Protein AF-A0A0B7N271-F1 (afdb_monomer)

Foldseek 3Di:
DAPVLLVVLVVVVVVQVVVCVVVVDNCVVVVDDPVVVVVSLLSLLQNQLVLQLVVVCCVVPPLVVQVPDDPVSNVVSCCVNVVSNVVSLVCLLPDLDAHDLVSLVSNLVVLVVVLVVQVVCCVVPVDGPDPLCDCVVDPCSVVVSVVSSVSSSVSSVVSNVSNVVSVVVCVVVVNDDDPDPDDDPPPPPDDDPPPPPVPPPPPDD

Mean predicted aligned error: 9.87 Å

Sequence (205 aa):
MTFIGLHAYLMTSLVHHFRYLYTKKISFFLDQYAILNYLYVCLYSTVITFNIVTPVVYWAILAKGMAATNTVGTWLNVSVHGVSFFLMIIDVLLNRMKISVRMVIFPLVTMICYMLFAFIVYAVQGIWIYPFLNWQQGSSTAIWYFAVAIICVVAFFIQVLIHWGRDYIARKTGKADSPEIGEKDNDDYETSPAKLEAGNSSNVA

Radius of gyration: 25.21 Å; Cα contacts (8 Å, |Δi|>4): 126; chains: 1; bounding box: 83×35×76 Å

Solvent-accessible surface area (backbone atoms only — not comparable to full-atom values): 12145 Å² total; per-residue (Å²): 116,55,66,66,48,42,50,54,49,52,52,53,51,47,56,52,49,54,48,29,71,74,69,74,48,64,54,79,71,70,72,48,61,67,69,58,54,50,50,51,52,47,50,49,47,31,38,63,19,40,36,46,38,51,38,52,50,35,71,74,66,43,46,75,72,44,66,77,48,58,73,67,56,40,51,50,54,53,44,59,40,51,50,50,29,50,55,47,54,52,45,62,71,73,51,84,82,83,82,60,82,79,49,54,55,52,40,48,50,52,50,50,54,51,59,53,44,39,54,54,45,25,74,74,70,75,44,60,88,43,78,72,68,31,63,90,82,35,79,73,29,58,53,48,60,52,51,53,52,50,47,43,54,52,34,38,53,52,48,52,49,51,51,50,51,51,52,50,53,33,40,77,69,71,74,38,83,75,83,73,75,92,81,86,86,84,75,86,86,78,86,82,81,82,76,74,69,80,79,76,78,87,83,79,136

Secondary structure (DSSP, 8-state):
-HHHHHHHHHHHHHHHHHHHHHH--SHHHHSS-HHHHHHHHHHHHHHHHHHHHHHHHIIIIIHHHHTTS-HHHHHHHHHHHHHHHHHHHHHHHH------GGGGHHHHHHHHHHHHHHHHHHHHHS--SSGGG-GGG-GGGHHHHHHHHHHHHHHHHHHHHHHHHHHHHHHHTTSS-----S---SSSSS--STTSSTTSSSS--

Organism: NCBI:txid35722

Structure (mmCIF, N/CA/C/O backbone):
data_AF-A0A0B7N271-F1
#
_entry.id   AF-A0A0B7N271-F1
#
loop_
_atom_site.group_PDB
_atom_site.id
_atom_site.type_symbol
_atom_site.label_atom_id
_atom_site.label_alt_id
_atom_site.label_comp_id
_atom_site.label_asym_id
_atom_site.label_entity_id
_atom_site.label_seq_id
_atom_site.pdbx_PDB_ins_code
_atom_site.Cartn_x
_atom_site.Cartn_y
_atom_site.Cartn_z
_atom_site.occupancy
_atom_site.B_iso_or_equiv
_atom_site.auth_seq_id
_atom_site.auth_comp_id
_atom_site.auth_asym_id
_atom_site.auth_atom_id
_atom_site.pdbx_PDB_model_num
ATOM 1 N N . MET A 1 1 ? -0.600 4.962 -7.205 1.00 60.06 1 MET A N 1
ATOM 2 C CA . MET A 1 1 ? -1.490 4.125 -6.369 1.00 60.06 1 MET A CA 1
ATOM 3 C C . MET A 1 1 ? -1.232 4.321 -4.878 1.00 60.06 1 MET A C 1
ATOM 5 O O . MET A 1 1 ? -2.151 4.678 -4.158 1.00 60.06 1 MET A O 1
ATOM 9 N N . THR A 1 2 ? 0.010 4.177 -4.418 1.00 74.38 2 THR A N 1
ATOM 10 C CA . THR A 1 2 ? 0.351 4.105 -2.985 1.00 74.38 2 THR A CA 1
ATOM 11 C C . THR A 1 2 ? 0.159 5.415 -2.213 1.00 74.38 2 THR A C 1
ATOM 13 O O . THR A 1 2 ? -0.454 5.402 -1.154 1.00 74.38 2 THR A O 1
ATOM 16 N N . PHE A 1 3 ? 0.603 6.554 -2.760 1.00 81.88 3 PHE A N 1
ATOM 17 C CA . PHE A 1 3 ? 0.537 7.844 -2.059 1.00 81.88 3 PHE A CA 1
ATOM 18 C C . PHE A 1 3 ? -0.905 8.326 -1.853 1.00 81.88 3 PHE A C 1
ATOM 20 O O . PHE A 1 3 ? -1.325 8.524 -0.720 1.00 81.88 3 PHE A O 1
ATOM 27 N N . ILE A 1 4 ? -1.683 8.448 -2.933 1.00 87.19 4 ILE A N 1
ATOM 28 C CA . ILE A 1 4 ? -3.073 8.935 -2.879 1.00 87.19 4 ILE A CA 1
ATOM 29 C C . ILE A 1 4 ? -3.945 8.015 -2.016 1.00 87.19 4 ILE A C 1
ATOM 31 O O . ILE A 1 4 ? -4.691 8.503 -1.172 1.00 87.19 4 ILE A O 1
ATOM 35 N N . GLY A 1 5 ? -3.813 6.693 -2.179 1.00 89.38 5 GLY A N 1
ATOM 36 C CA . GLY A 1 5 ? -4.558 5.727 -1.371 1.00 89.38 5 GLY A CA 1
ATOM 37 C C . GLY A 1 5 ? -4.217 5.827 0.116 1.00 89.38 5 GLY A C 1
ATOM 38 O O . GLY A 1 5 ? -5.121 5.891 0.945 1.00 89.38 5 GLY A O 1
ATOM 39 N N . LEU A 1 6 ? -2.924 5.911 0.457 1.00 90.00 6 LEU A N 1
ATOM 40 C CA . LEU A 1 6 ? -2.483 6.074 1.844 1.00 90.00 6 LEU A CA 1
ATOM 41 C C . LEU A 1 6 ? -2.983 7.395 2.446 1.00 90.00 6 LEU A C 1
ATOM 43 O O . LEU A 1 6 ? -3.443 7.397 3.581 1.00 90.00 6 LEU A O 1
ATOM 47 N N . HIS A 1 7 ? -2.948 8.498 1.694 1.00 91.12 7 HIS A N 1
ATOM 48 C CA . HIS A 1 7 ? -3.456 9.791 2.164 1.00 91.12 7 HIS A CA 1
ATOM 49 C C . HIS A 1 7 ? -4.958 9.747 2.423 1.00 91.12 7 HIS A C 1
ATOM 51 O O . HIS A 1 7 ? -5.398 10.158 3.493 1.00 91.12 7 HIS A O 1
ATOM 57 N N . ALA A 1 8 ? -5.736 9.218 1.475 1.00 92.81 8 ALA A N 1
ATOM 58 C CA . ALA A 1 8 ? -7.176 9.056 1.642 1.00 92.81 8 ALA A CA 1
ATOM 59 C C . ALA A 1 8 ? -7.490 8.220 2.889 1.00 92.81 8 ALA A C 1
ATOM 61 O O . ALA A 1 8 ? -8.293 8.634 3.721 1.00 92.81 8 ALA A O 1
ATOM 62 N N . TYR A 1 9 ? -6.786 7.099 3.068 1.00 94.12 9 TYR A N 1
ATOM 63 C CA . TYR A 1 9 ? -6.937 6.247 4.241 1.00 94.12 9 TYR A CA 1
ATOM 64 C C . TYR A 1 9 ? -6.608 6.986 5.544 1.00 94.12 9 TYR A C 1
ATOM 66 O O . TYR A 1 9 ? -7.446 7.023 6.441 1.00 94.12 9 TYR A O 1
ATOM 74 N N . LEU A 1 10 ? -5.431 7.612 5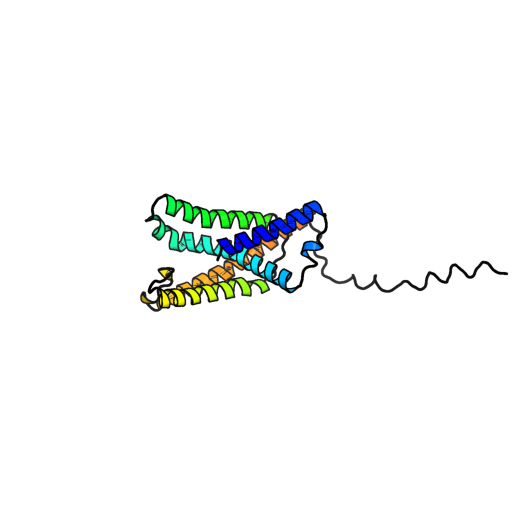.645 1.00 92.88 10 LEU A N 1
ATOM 75 C CA . LEU A 1 10 ? -4.996 8.304 6.862 1.00 92.88 10 LEU A CA 1
ATOM 76 C C . LEU A 1 10 ? -5.916 9.476 7.220 1.00 92.88 10 LEU A C 1
ATOM 78 O O . LEU A 1 10 ? -6.205 9.674 8.397 1.00 92.88 10 LEU A O 1
ATOM 82 N N . MET A 1 11 ? -6.416 10.223 6.231 1.00 93.56 11 MET A N 1
ATOM 83 C CA . MET A 1 11 ? -7.372 11.310 6.464 1.00 93.56 11 MET A CA 1
ATOM 84 C C . MET A 1 11 ? -8.707 10.783 6.989 1.00 93.56 11 MET A C 1
ATOM 86 O O . MET A 1 11 ? -9.220 11.297 7.984 1.00 93.56 11 MET A O 1
ATOM 90 N N . THR A 1 12 ? -9.254 9.730 6.378 1.00 92.19 12 THR A N 1
ATOM 91 C CA . THR A 1 12 ? -10.483 9.092 6.867 1.00 92.19 12 THR A CA 1
ATOM 92 C C . THR A 1 12 ? -10.285 8.548 8.284 1.00 92.19 12 THR A C 1
ATOM 94 O O . THR A 1 12 ? -11.076 8.861 9.176 1.00 92.19 12 THR A O 1
ATOM 97 N N . SER A 1 13 ? -9.191 7.824 8.535 1.00 91.50 13 SER A N 1
ATOM 98 C CA . SER A 1 13 ? -8.834 7.310 9.863 1.00 91.50 13 SER A CA 1
ATOM 99 C C . SER A 1 13 ? -8.691 8.428 10.900 1.00 91.50 13 SER A C 1
ATOM 101 O O . SER A 1 13 ? -9.197 8.293 12.014 1.00 91.50 13 SER A O 1
ATOM 103 N N . LEU A 1 14 ? -8.076 9.558 10.537 1.00 92.69 14 LEU A N 1
ATOM 104 C CA . LEU A 1 14 ? -7.925 10.724 11.409 1.00 92.69 14 LEU A CA 1
ATOM 105 C C . LEU A 1 14 ? -9.279 11.325 11.796 1.00 92.69 14 LEU A C 1
ATOM 107 O O . LEU A 1 14 ? -9.508 11.597 12.974 1.00 92.69 14 LEU A O 1
ATOM 111 N N . VAL A 1 15 ? -10.193 11.497 10.838 1.00 91.88 15 VAL A N 1
ATOM 112 C CA . VAL A 1 15 ? -11.544 12.021 11.104 1.00 91.88 15 VAL A CA 1
ATOM 113 C C . VAL A 1 15 ? -12.304 11.103 12.062 1.00 91.88 15 VAL A C 1
ATOM 115 O O . VAL A 1 15 ? -12.897 11.580 13.035 1.00 91.88 15 VAL A O 1
ATOM 118 N N . HIS A 1 16 ? -12.262 9.788 11.833 1.00 90.25 16 HIS A N 1
ATOM 119 C CA . HIS A 1 16 ? -12.898 8.817 12.724 1.00 90.25 16 HIS A CA 1
ATOM 120 C C . HIS A 1 16 ? -12.276 8.818 14.117 1.00 90.25 16 HIS A C 1
ATOM 122 O O . HIS A 1 16 ? -13.004 8.814 15.111 1.00 90.25 16 HIS A O 1
ATOM 128 N N . HIS A 1 17 ? -10.948 8.884 14.201 1.00 90.50 17 HIS A N 1
ATOM 129 C CA . HIS A 1 17 ? -10.239 8.916 15.472 1.00 90.50 17 HIS A CA 1
ATOM 130 C C . HIS A 1 17 ? -10.544 10.194 16.261 1.00 90.50 17 HIS A C 1
ATOM 132 O O . HIS A 1 17 ? -10.893 10.120 17.437 1.00 90.50 17 HIS A O 1
ATOM 138 N N . PHE A 1 18 ? -10.506 11.362 15.616 1.00 92.69 18 PHE A N 1
ATOM 139 C CA . PHE A 1 18 ? -10.828 12.641 16.249 1.00 92.69 18 PHE A CA 1
ATOM 140 C C . PHE A 1 18 ? -12.263 12.664 16.787 1.00 92.69 18 PHE A C 1
ATOM 142 O O . PHE A 1 18 ? -12.501 13.027 17.941 1.00 92.69 18 PHE A O 1
ATOM 149 N N . ARG A 1 19 ? -13.231 12.199 15.988 1.00 90.25 19 ARG A N 1
ATOM 150 C CA . ARG A 1 19 ? -14.628 12.096 16.432 1.00 90.25 19 ARG A CA 1
ATOM 151 C C . ARG A 1 19 ? -14.789 11.096 17.567 1.00 90.25 19 ARG A C 1
ATOM 153 O O . ARG A 1 19 ? -15.511 11.379 18.521 1.00 90.25 19 ARG A O 1
ATOM 160 N N . TYR A 1 20 ? -14.098 9.963 17.519 1.00 89.62 20 TYR A N 1
ATOM 161 C CA . TYR A 1 20 ? -14.088 9.027 18.637 1.00 89.62 20 TYR A CA 1
ATOM 162 C C . TYR A 1 20 ? -13.520 9.674 19.907 1.00 89.62 20 TYR A C 1
ATOM 164 O O . TYR A 1 20 ? -14.115 9.539 20.971 1.00 89.62 20 TYR A O 1
ATOM 172 N N . LEU A 1 21 ? -12.430 10.441 19.820 1.00 91.94 21 LEU A N 1
ATOM 173 C CA . LEU A 1 21 ? -11.862 11.128 20.982 1.00 91.94 21 LEU A CA 1
ATOM 174 C C . LEU A 1 21 ? -12.825 12.150 21.594 1.00 91.94 21 LEU A C 1
ATOM 176 O O . LEU A 1 21 ? -12.861 12.242 22.823 1.00 91.94 21 LEU A O 1
ATOM 180 N N . TYR A 1 22 ? -13.603 12.851 20.765 1.00 92.06 22 TYR A N 1
ATOM 181 C CA . TYR A 1 22 ? -14.573 13.858 21.198 1.00 92.06 22 TYR A CA 1
ATOM 182 C C . TYR A 1 22 ? -15.867 13.250 21.758 1.00 92.06 22 TYR A C 1
ATOM 184 O O . TYR A 1 22 ? -16.317 13.627 22.834 1.00 92.06 22 TYR A O 1
ATOM 192 N N . THR A 1 23 ? -16.461 12.284 21.052 1.00 89.88 23 THR A N 1
ATOM 193 C CA . THR A 1 23 ? -17.774 11.714 21.413 1.00 89.88 23 THR A CA 1
ATOM 194 C C . THR A 1 23 ? -17.700 10.436 22.249 1.00 89.88 23 THR A C 1
ATOM 196 O O . THR A 1 23 ? -18.708 10.052 22.833 1.00 89.88 23 THR A O 1
ATOM 199 N N . LYS A 1 24 ? -16.553 9.741 22.272 1.00 87.81 24 LYS A N 1
ATOM 200 C CA . LYS A 1 24 ? -16.350 8.392 22.852 1.00 87.81 24 LYS A CA 1
ATOM 201 C C . LYS A 1 24 ? -17.301 7.311 22.317 1.00 87.81 24 LYS A C 1
ATOM 203 O O . LYS A 1 24 ? -17.443 6.251 22.915 1.00 87.81 24 LYS A O 1
ATOM 208 N N . LYS A 1 25 ? -17.940 7.561 21.171 1.00 83.88 25 LYS A N 1
ATOM 209 C CA . LYS A 1 25 ? -18.884 6.648 20.516 1.00 83.88 25 LYS A CA 1
ATOM 210 C C . LYS A 1 25 ? -18.265 6.067 19.252 1.00 83.88 25 LYS A C 1
ATOM 212 O O . LYS A 1 25 ? -17.759 6.808 18.412 1.00 83.88 25 LYS A O 1
ATOM 217 N N . ILE A 1 26 ? -18.354 4.747 19.105 1.00 83.00 26 ILE A N 1
ATOM 218 C CA . ILE A 1 26 ? -17.899 4.014 17.911 1.00 83.00 26 ILE A CA 1
ATOM 219 C C . ILE A 1 26 ? -18.971 4.051 16.802 1.00 83.00 26 ILE A C 1
ATOM 221 O O . ILE A 1 26 ? -18.672 3.797 15.638 1.00 83.00 26 ILE A O 1
ATOM 225 N N . SER A 1 27 ? -20.207 4.452 17.129 1.00 79.69 27 SER A N 1
ATOM 226 C CA . SER A 1 27 ? -21.329 4.496 16.184 1.00 79.69 27 SER A CA 1
ATOM 227 C C . SER A 1 27 ? -21.019 5.299 14.925 1.00 79.69 27 SER A C 1
ATOM 229 O O . SER A 1 27 ? -21.376 4.868 13.850 1.00 79.69 27 SER A O 1
ATOM 231 N N . PHE A 1 28 ? -20.257 6.393 14.993 1.00 80.69 28 PHE A N 1
ATOM 232 C CA . PHE A 1 28 ? -19.913 7.144 13.779 1.00 80.69 28 PHE A CA 1
ATOM 233 C C . PHE A 1 28 ? -19.105 6.334 12.743 1.00 80.69 28 PHE A C 1
ATOM 235 O O . PHE A 1 28 ? -19.146 6.642 11.555 1.00 80.69 28 PHE A O 1
ATOM 242 N N . PHE A 1 29 ? -18.338 5.337 13.189 1.00 80.88 29 PHE A N 1
ATOM 243 C CA . PHE A 1 29 ? -17.595 4.442 12.305 1.00 80.88 29 PHE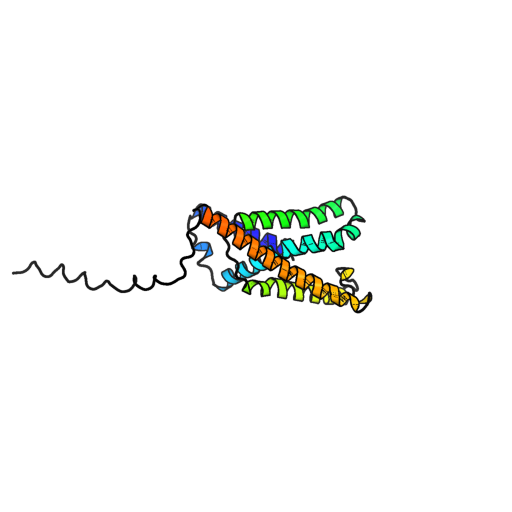 A CA 1
ATOM 244 C C . PHE A 1 29 ? -18.437 3.238 11.866 1.00 80.88 29 PHE A C 1
ATOM 246 O O . PHE A 1 29 ? -18.352 2.833 10.717 1.00 80.88 29 PHE A O 1
ATOM 253 N N . LEU A 1 30 ? -19.250 2.671 12.762 1.00 79.69 30 LEU A N 1
ATOM 254 C CA . LEU A 1 30 ? -20.019 1.454 12.466 1.00 79.69 30 LEU A CA 1
ATOM 255 C C . LEU A 1 30 ? -21.367 1.735 11.785 1.00 79.69 30 LEU A C 1
ATOM 257 O O . LEU A 1 30 ? -21.782 0.972 10.919 1.00 79.69 30 LEU A O 1
ATOM 261 N N . ASP A 1 31 ? -22.012 2.845 12.128 1.00 85.25 31 ASP A N 1
ATOM 262 C CA . ASP A 1 31 ? -23.335 3.284 11.664 1.00 85.25 31 ASP A CA 1
ATOM 263 C C . ASP A 1 31 ? -23.223 4.185 10.420 1.00 85.25 31 ASP A C 1
ATOM 265 O O . ASP A 1 31 ? -23.779 5.280 10.333 1.00 85.25 31 ASP A O 1
ATOM 269 N N . GLN A 1 32 ? -22.402 3.753 9.463 1.00 87.00 32 GLN A N 1
ATOM 270 C CA . GLN A 1 32 ? -22.332 4.348 8.131 1.00 87.00 32 GLN A CA 1
ATOM 271 C C . GLN A 1 32 ? -23.087 3.479 7.130 1.00 87.00 32 GLN A C 1
ATOM 273 O O . GLN A 1 32 ? -23.276 2.279 7.334 1.00 87.00 32 GLN A O 1
ATOM 278 N N . TYR A 1 33 ? -23.459 4.067 5.989 1.00 91.38 33 TYR A N 1
ATOM 279 C CA . TYR A 1 33 ? -23.988 3.294 4.870 1.00 91.38 33 TYR A CA 1
ATOM 280 C C . TYR A 1 33 ? -23.049 2.133 4.533 1.00 91.38 33 TYR A C 1
ATOM 282 O O . TYR A 1 33 ? -21.840 2.330 4.392 1.00 91.38 33 TYR A O 1
ATOM 290 N N . ALA A 1 34 ? -23.611 0.936 4.345 1.00 89.69 34 ALA A N 1
ATOM 291 C CA . ALA A 1 34 ? -22.838 -0.286 4.121 1.00 89.69 34 ALA A CA 1
ATOM 292 C C . ALA A 1 34 ? -21.796 -0.132 3.000 1.00 89.69 34 ALA A C 1
ATOM 294 O O . ALA A 1 34 ? -20.673 -0.614 3.127 1.00 89.69 34 ALA A O 1
ATOM 295 N N . ILE A 1 35 ? -22.134 0.606 1.937 1.00 92.50 35 ILE A N 1
ATOM 296 C CA . ILE A 1 35 ? -21.215 0.893 0.834 1.00 92.50 35 ILE A CA 1
ATOM 297 C C . ILE A 1 35 ? -19.945 1.625 1.290 1.00 92.50 35 ILE A C 1
ATOM 299 O O . ILE A 1 35 ? -18.859 1.278 0.840 1.00 92.50 35 ILE A O 1
ATOM 303 N N . LEU A 1 36 ? -20.045 2.589 2.210 1.00 90.75 36 LEU A N 1
ATOM 304 C CA . LEU A 1 36 ? -18.896 3.349 2.710 1.00 90.75 36 LEU A CA 1
ATOM 305 C C . LEU A 1 36 ? -17.992 2.474 3.577 1.00 90.75 36 LEU A C 1
ATOM 307 O O . LEU A 1 36 ? -16.776 2.486 3.391 1.00 90.75 36 LEU A O 1
ATOM 311 N N . ASN A 1 37 ? -18.586 1.644 4.435 1.00 90.25 37 ASN A N 1
ATOM 312 C CA . ASN A 1 37 ? -17.850 0.660 5.228 1.00 90.25 37 ASN A CA 1
ATOM 313 C C . ASN A 1 37 ? -17.088 -0.319 4.326 1.00 90.25 37 ASN A C 1
ATOM 315 O O . ASN A 1 37 ? -15.897 -0.565 4.530 1.00 90.25 37 ASN A O 1
ATOM 319 N N . TYR A 1 38 ? -17.742 -0.833 3.280 1.00 91.00 38 TYR A N 1
ATOM 320 C CA . TYR A 1 38 ? -17.091 -1.710 2.309 1.00 91.00 38 TYR A CA 1
ATOM 321 C C . TYR A 1 38 ? -15.965 -1.002 1.558 1.00 91.00 38 TYR A C 1
ATOM 323 O O . TYR A 1 38 ? -14.864 -1.546 1.479 1.00 91.00 38 TYR A O 1
ATOM 331 N N . LEU A 1 39 ? -16.198 0.208 1.046 1.00 93.00 39 LEU A N 1
ATOM 332 C CA . LEU A 1 39 ? -15.173 0.987 0.349 1.00 93.00 39 LEU A CA 1
ATOM 333 C C . LEU A 1 39 ? -13.968 1.271 1.247 1.00 93.00 39 LEU A C 1
ATOM 335 O O . LEU A 1 39 ? -12.834 1.179 0.779 1.00 93.00 39 LEU A O 1
ATOM 339 N N . TYR A 1 40 ? -14.189 1.548 2.530 1.00 92.62 40 TYR A N 1
ATOM 340 C CA . TYR A 1 40 ? -13.111 1.756 3.489 1.00 92.62 40 TYR A CA 1
ATOM 341 C C . TYR A 1 40 ? -12.285 0.483 3.719 1.00 92.62 40 TYR A C 1
ATOM 343 O O . TYR A 1 40 ? -11.057 0.541 3.698 1.00 92.62 40 TYR A O 1
ATOM 351 N N . VAL A 1 41 ? -12.920 -0.688 3.846 1.00 93.19 41 VAL A N 1
ATOM 352 C CA . VAL A 1 41 ? -12.204 -1.976 3.949 1.00 93.19 41 VAL A CA 1
ATOM 353 C C . VAL A 1 41 ? -11.450 -2.304 2.654 1.00 93.19 41 VAL A C 1
ATOM 355 O O . VAL A 1 41 ? -10.312 -2.777 2.705 1.00 93.19 41 VAL A O 1
ATOM 358 N N . CYS A 1 42 ? -12.034 -2.007 1.490 1.00 94.25 42 CYS A N 1
ATOM 359 C CA . CYS A 1 42 ? -11.364 -2.158 0.197 1.00 94.25 42 CYS A CA 1
ATOM 360 C C . CYS A 1 42 ? -10.125 -1.256 0.123 1.00 94.25 42 CYS A C 1
ATOM 362 O O . CYS A 1 42 ? -9.025 -1.733 -0.172 1.00 94.25 42 CYS A O 1
ATOM 364 N N . LEU A 1 43 ? -10.276 0.026 0.466 1.00 94.88 43 LEU A N 1
ATOM 365 C CA . LEU A 1 43 ? -9.180 0.988 0.532 1.00 94.88 43 LEU A CA 1
ATOM 366 C C . LEU A 1 43 ? -8.093 0.503 1.494 1.00 94.88 43 LEU A C 1
ATOM 368 O O . LEU A 1 43 ? -6.932 0.430 1.104 1.00 94.88 43 LEU A O 1
ATOM 372 N N . TYR A 1 44 ? -8.462 0.072 2.698 1.00 95.31 44 TYR A N 1
ATOM 373 C CA . TYR A 1 44 ? -7.522 -0.477 3.668 1.00 95.31 44 TYR A CA 1
ATOM 374 C C . TYR A 1 44 ? -6.734 -1.663 3.100 1.00 95.31 44 TYR A C 1
ATOM 376 O O . TYR A 1 44 ? -5.504 -1.654 3.135 1.00 95.31 44 TYR A O 1
ATOM 384 N N . SER A 1 45 ? -7.420 -2.643 2.499 1.00 96.31 45 SER A N 1
ATOM 385 C CA . SER A 1 45 ? -6.785 -3.836 1.919 1.00 96.31 45 SER A CA 1
ATOM 386 C C . SER A 1 45 ? -5.767 -3.497 0.822 1.00 96.31 45 SER A C 1
ATOM 388 O O . SER A 1 45 ? -4.695 -4.104 0.748 1.00 96.31 45 SER A O 1
ATOM 390 N N . THR A 1 46 ? -6.057 -2.485 -0.001 1.00 95.94 46 THR A N 1
ATOM 391 C CA . THR A 1 46 ? -5.136 -2.015 -1.045 1.00 95.94 46 THR A CA 1
ATOM 392 C C . THR A 1 46 ? -3.960 -1.236 -0.461 1.00 95.94 46 THR A C 1
ATOM 394 O O . THR A 1 46 ? -2.820 -1.460 -0.871 1.00 95.94 46 THR A O 1
ATOM 397 N N . VAL A 1 47 ? -4.198 -0.383 0.538 1.00 95.62 47 VAL A N 1
ATOM 398 C CA . VAL A 1 47 ? -3.164 0.422 1.203 1.00 95.62 47 VAL A CA 1
ATOM 399 C C . VAL A 1 47 ? -2.144 -0.463 1.912 1.00 95.62 47 VAL A C 1
ATOM 401 O O . VAL A 1 47 ? -0.950 -0.309 1.652 1.00 95.62 47 VAL A O 1
ATOM 404 N N . ILE A 1 48 ? -2.572 -1.417 2.743 1.00 95.56 48 ILE A N 1
ATOM 405 C CA . ILE A 1 48 ? -1.638 -2.299 3.467 1.00 95.56 48 ILE A CA 1
ATOM 406 C C . ILE A 1 48 ? -0.802 -3.164 2.511 1.00 95.56 48 ILE A C 1
ATOM 408 O O . ILE A 1 48 ? 0.373 -3.428 2.771 1.00 95.56 48 ILE A O 1
ATOM 412 N N . THR A 1 49 ? -1.379 -3.558 1.372 1.00 96.75 49 THR A N 1
ATOM 413 C CA . THR A 1 49 ? -0.708 -4.411 0.382 1.00 96.75 49 THR A CA 1
ATOM 414 C C . THR A 1 49 ? 0.290 -3.613 -0.450 1.00 96.75 49 THR A C 1
ATOM 416 O O . THR A 1 49 ? 1.473 -3.950 -0.505 1.00 96.75 49 THR A O 1
ATOM 419 N N . PHE A 1 50 ? -0.140 -2.513 -1.076 1.00 95.56 50 PHE A N 1
ATOM 420 C CA . PHE A 1 50 ? 0.724 -1.754 -1.983 1.00 95.56 50 PHE A CA 1
ATOM 421 C C . PHE A 1 50 ? 1.839 -0.996 -1.275 1.00 95.56 50 PHE A C 1
ATOM 423 O O . PHE A 1 50 ? 2.877 -0.749 -1.892 1.00 95.56 50 PHE A O 1
ATOM 430 N N . ASN A 1 51 ? 1.679 -0.690 0.014 1.00 95.06 51 ASN A N 1
ATOM 431 C CA . ASN A 1 51 ? 2.773 -0.156 0.818 1.00 95.06 51 ASN A CA 1
ATOM 432 C C . ASN A 1 51 ? 3.867 -1.188 1.121 1.00 95.06 51 ASN A C 1
ATOM 434 O O . ASN A 1 51 ? 4.947 -0.763 1.493 1.00 95.06 51 ASN A O 1
ATOM 438 N N . ILE A 1 52 ? 3.658 -2.494 0.900 1.00 94.69 52 ILE A N 1
ATOM 439 C CA . ILE A 1 52 ? 4.744 -3.495 0.847 1.00 94.69 52 ILE A CA 1
ATOM 440 C C . ILE A 1 52 ? 5.253 -3.666 -0.586 1.00 94.69 52 ILE A C 1
ATOM 442 O O . ILE A 1 52 ? 6.458 -3.625 -0.831 1.00 94.69 52 ILE A O 1
ATOM 446 N N . VAL A 1 53 ? 4.339 -3.846 -1.546 1.00 95.19 53 VAL A N 1
ATOM 447 C CA . VAL A 1 53 ? 4.702 -4.138 -2.944 1.00 95.19 53 VAL A CA 1
ATOM 448 C C . VAL A 1 53 ? 5.582 -3.041 -3.536 1.00 95.19 53 VAL A C 1
ATOM 450 O O . VAL A 1 53 ? 6.570 -3.341 -4.200 1.00 95.19 53 VAL A O 1
ATOM 453 N N . THR A 1 54 ? 5.245 -1.772 -3.286 1.00 93.25 54 THR A N 1
ATOM 454 C CA . THR A 1 54 ? 5.958 -0.641 -3.895 1.00 93.25 54 THR A CA 1
ATOM 455 C C . THR A 1 54 ? 7.417 -0.575 -3.436 1.00 93.25 54 THR A C 1
ATOM 457 O O . THR A 1 54 ? 8.281 -0.554 -4.309 1.00 93.25 54 THR A O 1
ATOM 460 N N . PRO A 1 55 ? 7.735 -0.613 -2.123 1.00 92.75 55 PRO A N 1
ATOM 461 C CA . PRO A 1 55 ? 9.103 -0.813 -1.653 1.00 92.75 55 PRO A CA 1
ATOM 462 C C . PRO A 1 55 ? 9.810 -1.999 -2.301 1.00 92.75 55 PRO A C 1
ATOM 464 O O . PRO A 1 55 ? 10.895 -1.838 -2.851 1.00 92.75 55 PRO A O 1
ATOM 467 N N . VAL A 1 56 ? 9.203 -3.187 -2.267 1.00 93.62 56 VAL A N 1
ATOM 468 C CA . VAL A 1 56 ? 9.854 -4.407 -2.759 1.00 93.62 56 VAL A CA 1
ATOM 469 C C . VAL A 1 56 ? 10.237 -4.257 -4.229 1.00 93.62 56 VAL A C 1
ATOM 471 O O . VAL A 1 56 ? 11.389 -4.489 -4.580 1.00 93.62 56 VAL A O 1
ATOM 474 N N . VAL A 1 57 ? 9.317 -3.793 -5.076 1.00 92.44 57 VAL A N 1
ATOM 475 C CA . VAL A 1 57 ? 9.586 -3.551 -6.502 1.00 92.44 57 VAL A CA 1
ATOM 476 C C . VAL A 1 57 ? 10.617 -2.437 -6.692 1.00 92.44 57 VAL A C 1
ATOM 478 O O . VAL A 1 57 ? 11.525 -2.575 -7.514 1.00 92.44 57 VAL A O 1
ATOM 481 N N . TYR A 1 58 ? 10.519 -1.351 -5.919 1.00 91.00 58 TYR A N 1
ATOM 482 C CA . TYR A 1 58 ? 11.457 -0.237 -6.000 1.00 91.00 58 TYR A CA 1
ATOM 483 C C . TYR A 1 58 ? 12.890 -0.685 -5.698 1.00 91.00 58 TYR A C 1
ATOM 485 O O . TYR A 1 58 ? 13.769 -0.523 -6.541 1.00 91.00 58 TYR A O 1
ATOM 493 N N . TRP A 1 59 ? 13.133 -1.302 -4.542 1.00 92.00 59 TRP A N 1
ATOM 494 C CA . TRP A 1 59 ? 14.477 -1.715 -4.134 1.00 92.00 59 TRP A CA 1
ATOM 495 C C . TRP A 1 59 ? 15.001 -2.932 -4.904 1.00 92.00 59 TRP A C 1
ATOM 497 O O . TRP A 1 59 ? 16.206 -3.007 -5.141 1.00 92.00 59 TRP A O 1
ATOM 507 N N . ALA A 1 60 ? 14.135 -3.853 -5.336 1.00 91.56 60 ALA A N 1
ATOM 508 C CA . ALA A 1 60 ? 14.568 -5.023 -6.099 1.00 91.56 60 ALA A CA 1
ATOM 509 C C . ALA A 1 60 ? 14.906 -4.696 -7.561 1.00 91.56 60 ALA A C 1
ATOM 511 O O . ALA A 1 60 ? 15.823 -5.300 -8.117 1.00 91.56 60 ALA A O 1
ATOM 512 N N . ILE A 1 61 ? 14.176 -3.765 -8.190 1.00 88.56 61 ILE A N 1
ATOM 513 C CA . ILE A 1 61 ? 14.220 -3.575 -9.650 1.00 88.56 61 ILE A CA 1
ATOM 514 C C . ILE A 1 61 ? 14.612 -2.145 -10.043 1.00 88.56 61 ILE A C 1
ATOM 516 O O . ILE A 1 61 ? 15.440 -1.960 -10.933 1.00 88.56 61 ILE A O 1
ATOM 520 N N . LEU A 1 62 ? 14.042 -1.119 -9.404 1.00 86.62 62 LEU A N 1
ATOM 521 C CA . LEU A 1 62 ? 14.101 0.263 -9.910 1.00 86.62 62 LEU A CA 1
ATOM 522 C C . LEU A 1 62 ? 15.211 1.129 -9.297 1.00 86.62 62 LEU A C 1
ATOM 524 O O . LEU A 1 62 ? 15.706 2.042 -9.959 1.00 86.62 62 LEU A O 1
ATOM 528 N N . ALA A 1 63 ? 15.643 0.843 -8.068 1.00 84.06 63 ALA A N 1
ATOM 529 C CA . ALA A 1 63 ? 16.542 1.709 -7.305 1.00 84.06 63 ALA A CA 1
ATOM 530 C C . ALA A 1 63 ? 17.874 1.974 -8.026 1.00 84.06 63 ALA A C 1
ATOM 532 O O . ALA A 1 63 ? 18.364 3.101 -8.027 1.00 84.06 63 ALA A O 1
ATOM 533 N N . LYS A 1 64 ? 18.433 0.961 -8.704 1.00 78.25 64 LYS A N 1
ATOM 534 C CA . LYS A 1 64 ? 19.693 1.096 -9.456 1.00 78.25 64 LYS A CA 1
ATOM 535 C C . LYS A 1 64 ? 19.560 2.019 -10.669 1.00 78.25 64 LYS A C 1
ATOM 537 O O . LYS A 1 64 ? 20.466 2.798 -10.931 1.00 78.25 64 LYS A O 1
ATOM 542 N N . GLY A 1 65 ? 18.437 1.953 -11.387 1.00 71.06 65 GLY A N 1
ATOM 543 C CA . GLY A 1 65 ? 18.188 2.808 -12.552 1.00 71.06 65 GLY A CA 1
ATOM 544 C C . GLY A 1 65 ? 17.941 4.270 -12.172 1.00 71.06 65 GLY A C 1
ATOM 545 O O . GLY A 1 65 ? 18.297 5.174 -12.920 1.00 71.06 65 GLY A O 1
ATOM 546 N N . MET A 1 66 ? 17.380 4.513 -10.984 1.00 67.25 66 MET A N 1
ATOM 547 C CA . MET A 1 66 ? 17.079 5.862 -10.488 1.00 67.25 66 MET A CA 1
ATOM 548 C C . MET A 1 66 ? 18.235 6.521 -9.731 1.00 67.25 66 MET A C 1
ATOM 550 O O . MET A 1 66 ? 18.241 7.744 -9.602 1.00 67.25 66 MET A O 1
ATOM 554 N N . ALA A 1 67 ? 19.246 5.758 -9.308 1.00 60.00 67 ALA A N 1
ATOM 555 C CA . ALA A 1 67 ? 20.493 6.300 -8.761 1.00 60.00 67 ALA A CA 1
ATOM 556 C C . ALA A 1 67 ? 21.271 7.177 -9.768 1.00 60.00 67 ALA A C 1
ATOM 558 O O . ALA A 1 67 ? 22.173 7.908 -9.375 1.00 60.00 67 ALA A O 1
ATOM 559 N N . ALA A 1 68 ? 20.905 7.135 -11.055 1.00 59.16 68 ALA A N 1
ATOM 560 C CA . ALA A 1 68 ? 21.419 8.020 -12.100 1.00 59.16 68 ALA A CA 1
ATOM 561 C C . ALA A 1 68 ? 20.725 9.405 -12.151 1.00 59.16 68 ALA A C 1
ATOM 563 O O . ALA A 1 68 ? 21.047 10.221 -13.012 1.00 59.16 68 ALA A O 1
ATOM 564 N N . THR A 1 69 ? 19.759 9.680 -11.264 1.00 70.06 69 THR A N 1
ATOM 565 C CA . THR A 1 69 ? 19.107 10.998 -11.134 1.00 70.06 69 THR A CA 1
ATOM 566 C C . THR A 1 69 ? 19.881 11.931 -10.193 1.00 70.06 69 THR A C 1
ATOM 568 O O . THR A 1 69 ? 20.819 11.515 -9.517 1.00 70.06 69 THR A O 1
ATOM 571 N N . ASN A 1 70 ? 19.499 13.214 -10.123 1.00 83.12 70 ASN A N 1
ATOM 572 C CA . ASN A 1 70 ? 20.098 14.146 -9.163 1.00 83.12 70 ASN A CA 1
ATOM 573 C C . ASN A 1 70 ? 19.816 13.729 -7.699 1.00 83.12 70 ASN A C 1
ATOM 575 O O . ASN A 1 70 ? 18.867 12.996 -7.403 1.00 83.12 70 ASN A O 1
ATOM 579 N N . THR A 1 71 ? 20.634 14.215 -6.761 1.00 86.69 71 THR A N 1
ATOM 580 C CA . THR A 1 71 ? 20.554 13.845 -5.334 1.00 86.69 71 THR A CA 1
ATOM 581 C C . THR A 1 71 ? 19.160 14.065 -4.741 1.00 86.69 71 THR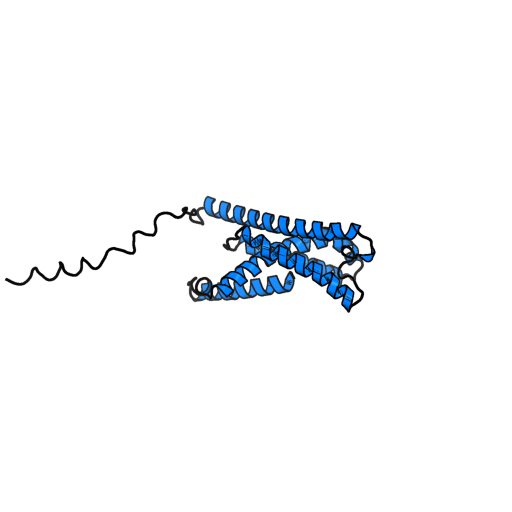 A C 1
ATOM 583 O O . THR A 1 71 ? 18.671 13.234 -3.977 1.00 86.69 71 THR A O 1
ATOM 586 N N . VAL A 1 72 ? 18.489 15.154 -5.132 1.00 88.56 72 VAL A N 1
ATOM 587 C CA . VAL A 1 72 ? 17.129 15.485 -4.675 1.00 88.56 72 VAL A CA 1
ATOM 588 C C . VAL A 1 72 ? 16.109 14.462 -5.177 1.00 88.56 72 VAL A C 1
ATOM 590 O O . VAL A 1 72 ? 15.278 13.999 -4.400 1.00 88.56 72 VAL A O 1
ATOM 593 N N . GLY A 1 73 ? 16.188 14.063 -6.447 1.00 85.19 73 GLY A N 1
ATOM 594 C CA . GLY A 1 73 ? 15.318 13.049 -7.036 1.00 85.19 73 GLY A CA 1
ATOM 595 C C . GLY A 1 73 ? 15.485 11.695 -6.357 1.00 85.19 73 GLY A C 1
ATOM 596 O O . GLY A 1 73 ? 14.495 11.066 -5.981 1.00 85.19 73 GLY A O 1
ATOM 597 N N . THR A 1 74 ? 16.725 11.273 -6.115 1.00 84.69 74 THR A N 1
ATOM 598 C CA . THR A 1 74 ? 16.998 10.035 -5.368 1.00 84.69 74 THR A CA 1
ATOM 599 C C . THR A 1 74 ? 16.407 10.099 -3.958 1.00 84.69 74 THR A C 1
ATOM 601 O O . THR A 1 74 ? 15.692 9.182 -3.548 1.00 84.69 74 THR A O 1
ATOM 604 N N . TRP A 1 75 ? 16.633 11.199 -3.232 1.00 87.06 75 TRP A N 1
ATOM 605 C CA . TRP A 1 75 ? 16.093 11.389 -1.884 1.00 87.06 75 TRP A CA 1
ATOM 606 C C . TRP A 1 75 ? 14.559 11.358 -1.855 1.00 87.06 75 TRP A C 1
ATOM 608 O O . TRP A 1 75 ? 13.980 10.667 -1.014 1.00 87.06 75 TRP A O 1
ATOM 618 N N . LEU A 1 76 ? 13.893 12.042 -2.791 1.00 87.88 76 LEU A N 1
ATOM 619 C CA . LEU A 1 76 ? 12.431 12.060 -2.891 1.00 87.88 76 LEU A CA 1
ATOM 620 C C . LEU A 1 76 ? 11.857 10.660 -3.124 1.00 87.88 76 LEU A C 1
ATOM 622 O O . LEU A 1 76 ? 10.912 10.267 -2.444 1.00 87.88 76 LEU A O 1
ATOM 626 N N . ASN A 1 77 ? 12.441 9.889 -4.042 1.00 86.00 77 ASN A N 1
ATOM 627 C CA . ASN A 1 77 ? 11.955 8.545 -4.357 1.00 86.00 77 ASN A CA 1
ATOM 628 C C . ASN A 1 77 ? 12.132 7.576 -3.186 1.00 86.00 77 ASN A C 1
ATOM 630 O O . ASN A 1 77 ? 11.194 6.870 -2.812 1.00 86.00 77 ASN A O 1
ATOM 634 N N . VAL A 1 78 ? 13.308 7.594 -2.552 1.00 88.00 78 VAL A N 1
ATOM 635 C CA . VAL A 1 78 ? 13.560 6.811 -1.336 1.00 88.00 78 VAL A CA 1
ATOM 636 C C . VAL A 1 78 ? 12.570 7.194 -0.236 1.00 88.00 78 VAL A C 1
ATOM 638 O O . VAL A 1 78 ? 11.987 6.311 0.393 1.00 88.00 78 VAL A O 1
ATOM 641 N N . SER A 1 79 ? 12.330 8.491 -0.038 1.00 88.62 79 SER A N 1
ATOM 642 C CA . SER A 1 79 ? 11.437 8.989 1.011 1.00 88.62 79 SER A CA 1
ATOM 643 C C . SER A 1 79 ? 9.984 8.597 0.757 1.00 88.62 79 SER A C 1
ATOM 645 O O . SER A 1 79 ? 9.335 8.068 1.654 1.00 88.62 79 SER A O 1
ATOM 647 N N . VAL A 1 80 ? 9.470 8.772 -0.465 1.00 87.00 80 VAL A N 1
ATOM 648 C CA . VAL A 1 80 ? 8.082 8.416 -0.807 1.00 87.00 80 VAL A CA 1
ATOM 649 C C . VAL A 1 80 ? 7.816 6.927 -0.589 1.00 87.00 80 VAL A C 1
ATOM 651 O O . VAL A 1 80 ? 6.754 6.571 -0.076 1.00 87.00 80 VAL A O 1
ATOM 654 N N . HIS A 1 81 ? 8.760 6.048 -0.924 1.00 89.94 81 HIS A N 1
ATOM 655 C CA . HIS A 1 81 ? 8.587 4.609 -0.718 1.00 89.94 81 HIS A CA 1
ATOM 656 C C . HIS A 1 81 ? 8.816 4.187 0.738 1.00 89.94 81 HIS A C 1
ATOM 658 O O . HIS A 1 81 ? 8.032 3.404 1.276 1.00 89.94 81 HIS A O 1
ATOM 664 N N . GLY A 1 82 ? 9.847 4.726 1.391 1.00 90.31 82 GLY A N 1
ATOM 665 C CA . GLY A 1 82 ? 10.228 4.359 2.756 1.00 90.31 82 GLY A CA 1
ATOM 666 C C . GLY A 1 82 ? 9.264 4.891 3.816 1.00 90.31 82 GLY A C 1
ATOM 667 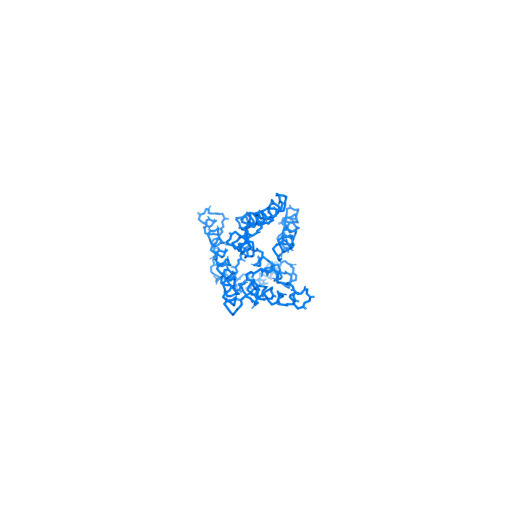O O . GLY A 1 82 ? 8.816 4.133 4.675 1.00 90.31 82 GLY A O 1
ATOM 668 N N . VAL A 1 83 ? 8.889 6.172 3.733 1.00 90.81 83 VAL A N 1
ATOM 669 C CA . VAL A 1 83 ? 7.966 6.804 4.692 1.00 90.81 83 VAL A CA 1
ATOM 670 C C . VAL A 1 83 ? 6.586 6.161 4.611 1.00 90.81 83 VAL A C 1
ATOM 672 O O . VAL A 1 83 ? 6.009 5.829 5.642 1.00 90.81 83 VAL A O 1
ATOM 675 N N . SER A 1 84 ? 6.073 5.920 3.400 1.00 90.81 84 SER A N 1
ATOM 676 C CA . SER A 1 84 ? 4.751 5.306 3.220 1.00 90.81 84 SER A CA 1
ATOM 677 C C . SER A 1 84 ? 4.698 3.884 3.798 1.00 90.81 84 SER A C 1
ATOM 679 O O . SER A 1 84 ? 3.739 3.531 4.486 1.00 90.81 84 SER A O 1
ATOM 681 N N . PHE A 1 85 ? 5.764 3.096 3.607 1.00 91.94 85 PHE A N 1
ATOM 682 C CA . PHE A 1 85 ? 5.906 1.779 4.233 1.00 91.94 85 PHE A CA 1
ATOM 683 C C . PHE A 1 85 ? 5.910 1.867 5.761 1.00 91.94 85 PHE A C 1
ATOM 685 O O . PHE A 1 85 ? 5.150 1.156 6.416 1.00 91.94 85 PHE A O 1
ATOM 692 N N . PHE A 1 86 ? 6.719 2.760 6.333 1.00 92.56 86 PHE A N 1
ATOM 693 C CA . PHE A 1 86 ? 6.837 2.905 7.782 1.00 92.56 86 PHE A CA 1
ATOM 694 C C . PHE A 1 86 ? 5.529 3.362 8.438 1.00 92.56 86 PHE A C 1
ATOM 696 O O . PHE A 1 86 ? 5.101 2.767 9.427 1.00 92.56 86 PHE A O 1
ATOM 703 N N . LEU A 1 87 ? 4.860 4.364 7.857 1.00 91.44 87 LEU A N 1
ATOM 704 C CA . LEU A 1 87 ? 3.555 4.832 8.328 1.00 91.44 87 LEU A CA 1
ATOM 705 C C . LEU A 1 87 ? 2.519 3.708 8.312 1.00 91.44 87 LEU A C 1
ATOM 707 O O . LEU A 1 87 ? 1.774 3.550 9.274 1.00 91.44 87 LEU A O 1
ATOM 711 N N . MET A 1 88 ? 2.500 2.903 7.249 1.00 92.94 88 MET A N 1
ATOM 712 C CA . MET A 1 88 ? 1.580 1.776 7.144 1.00 92.94 88 MET A CA 1
ATOM 713 C C . MET A 1 88 ? 1.883 0.688 8.184 1.00 92.94 88 MET A C 1
ATOM 715 O O . MET A 1 88 ? 0.953 0.187 8.810 1.00 92.94 88 MET A O 1
ATOM 719 N N . ILE A 1 89 ? 3.154 0.344 8.425 1.00 92.31 89 ILE A N 1
ATOM 720 C CA . ILE A 1 89 ? 3.513 -0.645 9.455 1.00 92.31 89 ILE A CA 1
ATOM 721 C C . ILE A 1 89 ? 3.120 -0.154 10.851 1.00 92.31 89 ILE A C 1
ATOM 723 O O . ILE A 1 89 ? 2.532 -0.919 11.614 1.00 92.31 89 ILE A O 1
ATOM 727 N N . ILE A 1 90 ? 3.389 1.114 11.179 1.00 93.31 90 ILE A N 1
ATOM 728 C CA . ILE A 1 90 ? 2.933 1.711 12.442 1.00 93.31 90 ILE A CA 1
ATOM 729 C C . ILE A 1 90 ? 1.414 1.613 12.560 1.00 93.31 90 ILE A C 1
ATOM 731 O O . ILE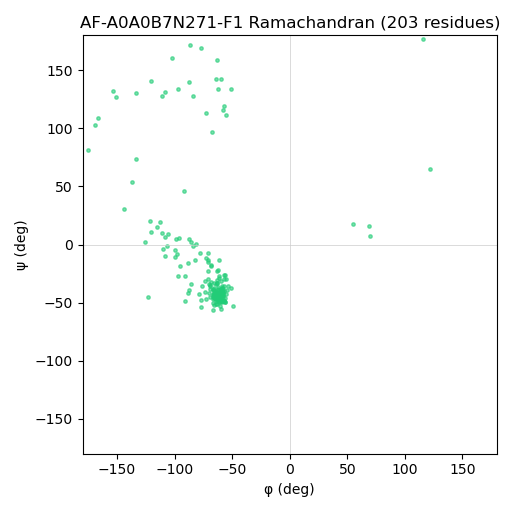 A 1 90 ? 0.914 1.164 13.591 1.00 93.31 90 ILE A O 1
ATOM 735 N N . ASP A 1 91 ? 0.686 2.005 11.516 1.00 92.94 91 ASP A N 1
ATOM 736 C CA . ASP A 1 91 ? -0.771 1.972 11.520 1.00 92.94 91 ASP A CA 1
ATOM 737 C C . ASP A 1 91 ? -1.297 0.552 11.761 1.00 92.94 91 ASP A C 1
ATOM 739 O O . ASP A 1 91 ? -2.085 0.350 12.679 1.00 92.94 91 ASP A O 1
ATOM 743 N N . VAL A 1 92 ? -0.794 -0.450 11.034 1.00 93.50 92 VAL A N 1
ATOM 744 C CA . VAL A 1 92 ? -1.196 -1.856 11.207 1.00 93.50 92 VAL A CA 1
ATOM 745 C C . VAL A 1 92 ? -0.927 -2.351 12.629 1.00 93.50 92 VAL A C 1
ATOM 747 O O . VAL A 1 92 ? -1.770 -3.044 13.200 1.00 93.50 92 VAL A O 1
ATOM 750 N N . LEU A 1 93 ? 0.215 -2.002 13.225 1.00 92.81 93 LEU A N 1
ATOM 751 C CA . LEU A 1 93 ? 0.566 -2.440 14.580 1.00 92.81 93 LEU A CA 1
ATOM 752 C C . LEU A 1 93 ? -0.305 -1.789 15.662 1.00 92.81 93 LEU A C 1
ATOM 754 O O . LEU A 1 93 ? -0.620 -2.444 16.660 1.00 92.81 93 LEU A O 1
ATOM 758 N N . LEU A 1 94 ? -0.685 -0.524 15.478 1.00 90.50 94 LEU A N 1
ATOM 759 C CA . LEU A 1 94 ? -1.451 0.244 16.463 1.00 90.50 94 LEU A CA 1
ATOM 760 C C . LEU A 1 94 ? -2.969 0.131 16.276 1.00 90.50 94 LEU A C 1
ATOM 762 O O . LEU A 1 94 ? -3.715 0.274 17.247 1.00 90.50 94 LEU A O 1
ATOM 766 N N . ASN A 1 95 ? -3.442 -0.126 15.058 1.00 88.81 95 ASN A N 1
ATOM 767 C CA . ASN A 1 95 ? -4.865 -0.246 14.768 1.00 88.81 95 ASN A CA 1
ATOM 768 C C . ASN A 1 95 ? -5.431 -1.612 15.221 1.00 88.81 95 ASN A C 1
ATOM 770 O O . ASN A 1 95 ? -4.709 -2.536 15.602 1.00 88.81 95 ASN A O 1
ATOM 774 N N . ARG A 1 96 ? -6.764 -1.740 15.201 1.00 86.56 96 ARG A N 1
ATOM 775 C CA . ARG A 1 96 ? -7.508 -2.984 15.503 1.00 86.56 96 ARG A CA 1
ATOM 776 C C . ARG A 1 96 ? -8.386 -3.449 14.339 1.00 86.56 96 ARG A C 1
ATOM 778 O O . ARG A 1 96 ? -9.324 -4.219 14.530 1.00 86.56 96 ARG A O 1
ATOM 785 N N . MET A 1 97 ? -8.086 -2.987 13.128 1.00 89.50 97 MET A N 1
ATOM 786 C CA . MET A 1 97 ? -8.796 -3.405 11.922 1.00 89.50 97 MET A CA 1
ATOM 787 C C . MET A 1 97 ? -8.595 -4.906 11.706 1.00 89.50 97 MET A C 1
ATOM 789 O O . MET A 1 97 ? -7.474 -5.411 11.822 1.00 89.50 97 MET A O 1
ATOM 793 N N . LYS A 1 98 ? -9.678 -5.624 11.400 1.00 88.56 98 LYS A N 1
ATOM 794 C CA . LYS A 1 98 ? -9.634 -7.040 11.019 1.00 88.56 98 LYS A CA 1
ATOM 795 C C . LYS A 1 98 ? -9.665 -7.139 9.500 1.00 88.56 98 LYS A C 1
ATOM 797 O O . LYS A 1 98 ? -10.489 -6.496 8.855 1.00 88.56 98 LYS A O 1
ATOM 802 N N . ILE A 1 99 ? -8.791 -7.967 8.936 1.00 91.56 99 ILE A N 1
ATOM 803 C CA . ILE A 1 99 ? -8.732 -8.208 7.495 1.00 91.56 99 ILE A CA 1
ATOM 804 C C . ILE A 1 99 ? -9.184 -9.638 7.189 1.00 91.56 99 ILE A C 1
ATOM 806 O O . ILE A 1 99 ? -8.690 -10.601 7.771 1.00 91.56 99 ILE A O 1
ATOM 810 N N . SER A 1 100 ? -10.146 -9.782 6.277 1.00 93.56 100 SER A N 1
ATOM 811 C CA . SER A 1 100 ? -10.558 -11.090 5.759 1.00 93.56 100 SER A CA 1
ATOM 812 C C . SER A 1 100 ? -9.682 -11.478 4.574 1.00 93.56 100 SER A C 1
ATOM 814 O O . SER A 1 100 ? -9.425 -10.647 3.704 1.00 93.56 100 SER A O 1
ATOM 816 N N . VAL A 1 101 ? -9.294 -12.753 4.478 1.00 94.94 101 VAL A N 1
ATOM 817 C CA . VAL A 1 101 ? -8.498 -13.278 3.351 1.00 94.94 101 VAL A CA 1
ATOM 818 C C . VAL A 1 101 ? -9.162 -13.054 1.989 1.00 94.94 101 VAL A C 1
ATOM 820 O O . VAL A 1 101 ? -8.474 -12.905 0.984 1.00 94.94 101 VAL A O 1
ATOM 823 N N . ARG A 1 102 ? -10.497 -12.944 1.951 1.00 95.69 102 ARG A N 1
ATOM 824 C CA . ARG A 1 102 ? -11.270 -12.663 0.727 1.00 95.69 102 ARG A CA 1
ATOM 825 C C . ARG A 1 102 ? -10.947 -11.292 0.127 1.00 95.69 102 ARG A C 1
ATOM 827 O O . ARG A 1 102 ? -11.128 -11.089 -1.069 1.00 95.69 102 ARG A O 1
ATOM 834 N N . MET A 1 103 ? -10.430 -10.370 0.940 1.00 96.19 103 MET A N 1
ATOM 835 C CA . MET A 1 103 ? -10.088 -9.018 0.505 1.00 96.19 103 MET A CA 1
ATOM 836 C C . MET A 1 103 ? -8.866 -8.972 -0.415 1.00 96.19 103 MET A C 1
ATOM 838 O O . MET A 1 103 ? -8.629 -7.925 -1.001 1.00 96.19 103 MET A O 1
ATOM 842 N N . VAL A 1 104 ? -8.144 -10.085 -0.619 1.00 97.12 104 VAL A N 1
ATOM 843 C CA . VAL A 1 104 ? -7.033 -10.195 -1.588 1.00 97.12 104 VAL A CA 1
ATOM 844 C C . VAL A 1 104 ? -7.448 -9.841 -3.021 1.00 97.12 104 VAL A C 1
ATOM 846 O O . VAL A 1 104 ? -6.627 -9.382 -3.815 1.00 97.12 104 VAL A O 1
ATOM 849 N N . ILE A 1 105 ? -8.733 -10.006 -3.352 1.00 97.00 105 ILE A N 1
ATOM 850 C CA . ILE A 1 105 ? -9.273 -9.709 -4.682 1.00 97.00 105 ILE A CA 1
ATOM 851 C C . ILE A 1 105 ? -9.080 -8.228 -5.033 1.00 97.00 105 ILE A C 1
ATOM 853 O O . ILE A 1 105 ? -8.710 -7.918 -6.160 1.00 97.00 105 ILE A O 1
ATOM 857 N N . PHE A 1 106 ? -9.255 -7.307 -4.084 1.00 96.12 106 PHE A N 1
ATOM 858 C CA . PHE A 1 106 ? -9.159 -5.867 -4.347 1.00 96.12 106 PHE A CA 1
ATOM 859 C C . PHE A 1 106 ? -7.753 -5.384 -4.740 1.00 96.12 106 PHE A C 1
ATOM 861 O O . PHE A 1 106 ? -7.633 -4.735 -5.786 1.00 96.12 106 PHE A O 1
ATOM 868 N N . PRO A 1 107 ? -6.672 -5.680 -3.988 1.00 96.75 107 PRO A N 1
ATOM 869 C CA . PRO A 1 107 ? -5.324 -5.345 -4.429 1.00 96.75 107 PRO A CA 1
ATOM 870 C C . PRO A 1 107 ? -4.928 -6.106 -5.697 1.00 96.75 107 PRO A C 1
ATOM 872 O O . PRO A 1 107 ? -4.250 -5.531 -6.546 1.00 96.75 107 PRO A O 1
ATOM 875 N N . LEU A 1 108 ? -5.383 -7.348 -5.891 1.00 97.06 108 LEU A N 1
ATOM 876 C CA . LEU A 1 108 ? -5.082 -8.097 -7.112 1.00 97.06 108 LEU A CA 1
ATOM 877 C C . LEU A 1 108 ? -5.735 -7.470 -8.353 1.00 97.06 108 LEU A C 1
ATOM 879 O O . LEU A 1 108 ? -5.044 -7.199 -9.332 1.00 97.06 108 LEU A O 1
ATOM 883 N N . VAL A 1 109 ? -7.036 -7.178 -8.304 1.00 96.81 109 VAL A N 1
ATOM 884 C CA . VAL A 1 109 ? -7.759 -6.506 -9.396 1.00 96.81 109 VAL A CA 1
ATOM 885 C C . VAL A 1 109 ? -7.154 -5.133 -9.666 1.00 96.81 109 VAL A C 1
ATOM 887 O O . VAL A 1 109 ? -6.894 -4.795 -10.816 1.00 96.81 109 VAL A O 1
ATOM 890 N N . THR A 1 110 ? -6.845 -4.365 -8.619 1.00 95.31 110 THR A N 1
ATOM 891 C CA . THR A 1 110 ? -6.209 -3.049 -8.775 1.00 95.31 110 THR A CA 1
ATOM 892 C C . THR A 1 110 ? -4.833 -3.163 -9.439 1.00 95.31 110 THR A C 1
ATOM 894 O O . THR A 1 110 ? -4.500 -2.349 -10.300 1.00 95.31 110 THR A O 1
ATOM 897 N N . MET A 1 111 ? -4.049 -4.191 -9.093 1.00 95.62 111 MET A N 1
ATOM 898 C CA . MET A 1 111 ? -2.768 -4.479 -9.740 1.00 95.62 111 MET A CA 1
ATOM 899 C C . MET A 1 111 ? -2.954 -4.828 -11.220 1.00 95.62 111 MET A C 1
ATOM 901 O O . MET A 1 111 ? -2.255 -4.275 -12.063 1.00 95.62 111 MET A O 1
ATOM 905 N N . ILE A 1 112 ? -3.917 -5.689 -11.559 1.00 95.69 112 ILE A N 1
ATOM 906 C CA . ILE A 1 112 ? -4.215 -6.055 -12.952 1.00 95.69 112 ILE A CA 1
ATOM 907 C C . ILE A 1 112 ? -4.634 -4.819 -13.755 1.00 95.69 112 ILE A C 1
ATOM 909 O O . ILE A 1 112 ? -4.081 -4.569 -14.825 1.00 95.69 112 ILE A O 1
ATOM 913 N N . CYS A 1 113 ? -5.544 -3.998 -13.226 1.00 95.75 113 CYS A N 1
ATOM 914 C CA . CYS A 1 113 ? -5.952 -2.750 -13.869 1.00 95.75 113 CYS A CA 1
ATOM 915 C C . CYS A 1 113 ? -4.761 -1.810 -14.091 1.00 95.75 113 CYS A C 1
ATOM 917 O O . CYS A 1 113 ? -4.645 -1.203 -15.153 1.00 95.75 113 CYS A O 1
ATOM 919 N N . TYR A 1 114 ? -3.847 -1.712 -13.123 1.00 93.19 114 TYR A N 1
ATOM 920 C CA . TYR A 1 114 ? -2.640 -0.900 -13.255 1.00 93.19 114 TYR A CA 1
ATOM 921 C C . TYR A 1 114 ? -1.676 -1.434 -14.328 1.00 93.19 114 TYR A C 1
ATOM 923 O O . TYR A 1 114 ? -1.103 -0.660 -15.094 1.00 93.19 114 TYR A O 1
ATOM 931 N N . MET A 1 115 ? -1.541 -2.754 -14.434 1.00 93.81 115 MET A N 1
ATOM 932 C CA . MET A 1 115 ? -0.742 -3.397 -15.477 1.00 93.81 115 MET A CA 1
ATOM 933 C C . MET A 1 115 ? -1.323 -3.169 -16.875 1.00 93.81 115 MET A C 1
ATOM 935 O O . MET A 1 115 ? -0.576 -2.878 -17.807 1.00 93.81 115 MET A O 1
ATOM 939 N N . LEU A 1 116 ? -2.648 -3.249 -17.024 1.00 94.75 116 LEU A N 1
ATOM 940 C CA . LEU A 1 116 ? -3.333 -2.918 -18.277 1.00 94.75 116 LEU A CA 1
ATOM 941 C C . LEU A 1 116 ? -3.200 -1.428 -18.614 1.00 94.75 116 LEU A C 1
ATOM 943 O O . LEU A 1 116 ? -2.984 -1.067 -19.769 1.00 94.75 116 LEU A O 1
ATOM 947 N N . PHE A 1 117 ? -3.247 -0.560 -17.604 1.00 94.75 117 PHE A N 1
ATOM 948 C CA . PHE A 1 117 ? -3.050 0.876 -17.779 1.00 94.75 117 PHE A CA 1
ATOM 949 C C . PHE A 1 117 ? -1.675 1.218 -18.377 1.00 94.75 117 PHE A C 1
ATOM 951 O O . PHE A 1 117 ? -1.580 2.160 -19.160 1.00 94.75 117 PHE A O 1
ATOM 958 N N . ALA A 1 118 ? -0.628 0.427 -18.111 1.00 94.06 118 ALA A N 1
ATOM 959 C CA . ALA A 1 118 ? 0.681 0.627 -18.739 1.00 94.06 118 ALA A CA 1
ATOM 960 C C . ALA A 1 118 ? 0.625 0.547 -20.280 1.00 94.06 118 ALA A C 1
ATOM 962 O O . ALA A 1 118 ? 1.306 1.320 -20.952 1.00 94.06 118 ALA A O 1
ATOM 963 N N . PHE A 1 119 ? -0.226 -0.322 -20.842 1.00 94.94 119 PHE A N 1
ATOM 964 C CA . PHE A 1 119 ? -0.439 -0.403 -22.292 1.00 94.94 119 PHE A CA 1
ATOM 965 C C . PHE A 1 119 ? -1.164 0.827 -22.834 1.00 94.94 119 PHE A C 1
ATOM 967 O O . PHE A 1 119 ? -0.828 1.308 -23.912 1.00 94.94 119 PHE A O 1
ATOM 974 N N . ILE A 1 120 ? -2.131 1.357 -22.080 1.00 96.38 120 ILE A N 1
ATOM 975 C CA . ILE A 1 120 ? -2.844 2.586 -22.449 1.00 96.38 120 ILE A CA 1
ATOM 976 C C . ILE A 1 120 ? -1.862 3.762 -22.489 1.00 96.38 120 ILE A C 1
ATOM 978 O O . ILE A 1 120 ? -1.849 4.521 -23.454 1.00 96.38 120 ILE A O 1
ATOM 982 N N . VAL A 1 121 ? -0.995 3.886 -21.478 1.00 96.06 121 VAL A N 1
ATOM 983 C CA . VAL A 1 121 ? 0.045 4.926 -21.441 1.00 96.06 121 VAL A CA 1
ATOM 984 C C . VAL A 1 121 ? 0.984 4.805 -22.637 1.00 96.06 121 VAL A C 1
ATOM 986 O O . VAL A 1 121 ? 1.242 5.807 -23.299 1.00 96.06 121 VAL A O 1
ATOM 989 N N . TYR A 1 122 ? 1.427 3.592 -22.972 1.00 95.50 122 TYR A N 1
ATOM 990 C CA . TYR A 1 122 ? 2.252 3.369 -24.157 1.00 95.50 122 TYR A CA 1
ATOM 991 C C . TYR A 1 122 ? 1.524 3.741 -25.457 1.00 95.50 122 TYR A C 1
ATOM 993 O O . TYR A 1 122 ? 2.106 4.409 -26.307 1.00 95.50 122 TYR A O 1
ATOM 1001 N N . ALA A 1 123 ? 0.247 3.383 -25.600 1.00 96.19 123 ALA A N 1
ATOM 1002 C CA . ALA A 1 123 ? -0.541 3.716 -26.786 1.00 96.19 123 ALA A CA 1
ATOM 1003 C C . ALA A 1 123 ? -0.720 5.234 -26.981 1.00 96.19 123 ALA A C 1
ATOM 1005 O O . ALA A 1 123 ? -0.772 5.700 -28.115 1.00 96.19 123 ALA A O 1
ATOM 1006 N N . VAL A 1 124 ? -0.801 6.002 -25.890 1.00 97.44 124 VAL A N 1
ATOM 1007 C CA . VAL A 1 124 ? -1.010 7.459 -25.935 1.00 97.44 124 VAL A CA 1
ATOM 1008 C C . VAL A 1 124 ? 0.304 8.237 -26.023 1.00 97.44 124 VAL A C 1
ATOM 1010 O O . VAL A 1 124 ? 0.384 9.227 -26.742 1.00 97.44 124 VAL A O 1
ATOM 1013 N N . GLN A 1 125 ? 1.328 7.827 -25.274 1.00 95.94 125 GLN A N 1
ATOM 1014 C CA . GLN A 1 125 ? 2.565 8.598 -25.093 1.00 95.94 125 GLN A CA 1
ATOM 1015 C C . GLN A 1 125 ? 3.771 7.996 -25.824 1.00 95.94 125 GLN A C 1
ATOM 1017 O O . GLN A 1 125 ? 4.829 8.617 -25.867 1.00 95.94 125 GLN A O 1
ATOM 1022 N N . GLY A 1 126 ? 3.652 6.778 -26.354 1.00 94.44 126 GLY A N 1
ATOM 1023 C CA . GLY A 1 126 ? 4.759 6.049 -26.979 1.00 94.44 126 GLY A CA 1
ATOM 1024 C C . GLY A 1 126 ? 5.832 5.567 -25.996 1.00 94.44 126 GLY A C 1
ATOM 1025 O O . GLY A 1 126 ? 6.862 5.056 -26.430 1.00 94.44 126 GLY A O 1
ATOM 1026 N N . ILE A 1 127 ? 5.614 5.713 -24.681 1.00 93.06 127 ILE A N 1
ATOM 1027 C CA . ILE A 1 127 ? 6.579 5.348 -23.636 1.00 93.06 127 ILE A CA 1
ATOM 1028 C C . ILE A 1 127 ? 6.013 4.300 -22.679 1.00 93.06 127 ILE A C 1
ATOM 1030 O O . ILE A 1 127 ? 4.849 4.346 -22.283 1.00 93.06 127 ILE A O 1
ATOM 1034 N N . TRP A 1 128 ? 6.860 3.355 -22.275 1.00 92.88 128 TRP A N 1
ATOM 1035 C CA . TRP A 1 128 ? 6.531 2.405 -21.218 1.00 92.88 128 TRP A CA 1
ATOM 1036 C C . TRP A 1 128 ? 6.805 3.026 -19.857 1.00 92.88 128 TRP A C 1
ATOM 1038 O O . TRP A 1 128 ? 7.917 3.476 -19.590 1.00 92.88 128 TRP A O 1
ATOM 1048 N N . ILE A 1 129 ? 5.803 2.993 -18.977 1.00 90.94 129 ILE A N 1
ATOM 1049 C CA . ILE A 1 129 ? 5.901 3.595 -17.640 1.00 90.94 129 ILE A CA 1
ATOM 1050 C C . ILE A 1 129 ? 7.008 2.949 -16.791 1.00 90.94 129 ILE A C 1
ATOM 1052 O O . ILE A 1 129 ? 7.608 3.606 -15.944 1.00 90.94 129 ILE A O 1
ATOM 1056 N N . TYR A 1 130 ? 7.296 1.670 -17.052 1.00 89.38 130 TYR A N 1
ATOM 1057 C CA . TYR A 1 130 ? 8.398 0.939 -16.452 1.00 89.38 130 TYR A CA 1
ATOM 1058 C C . TYR A 1 130 ? 9.176 0.172 -17.519 1.00 89.38 130 TYR A C 1
ATOM 1060 O O . TYR A 1 130 ? 8.568 -0.607 -18.259 1.00 89.38 130 TYR A O 1
ATOM 1068 N N . PRO A 1 131 ? 10.515 0.297 -17.559 1.00 89.38 131 PRO A N 1
ATOM 1069 C CA . PRO A 1 131 ? 11.333 -0.443 -18.513 1.00 89.38 131 PRO A CA 1
ATOM 1070 C C . PRO A 1 131 ? 11.152 -1.962 -18.413 1.00 89.38 131 PRO A C 1
ATOM 1072 O O . PRO A 1 131 ? 11.144 -2.634 -19.434 1.00 89.38 131 PRO A O 1
ATOM 1075 N N . PHE A 1 132 ? 10.951 -2.512 -17.212 1.00 89.69 132 PHE A N 1
ATOM 1076 C CA . PHE A 1 132 ? 10.769 -3.957 -17.017 1.00 89.69 132 PHE A CA 1
ATOM 1077 C C . PHE A 1 132 ? 9.407 -4.489 -17.505 1.00 89.69 132 PHE A C 1
ATOM 1079 O O . PHE A 1 132 ? 9.231 -5.698 -17.600 1.00 89.69 132 PHE A O 1
ATOM 1086 N N . LEU A 1 133 ? 8.447 -3.612 -17.825 1.00 92.69 133 LEU A N 1
ATOM 1087 C CA . LEU A 1 133 ? 7.162 -3.979 -18.441 1.00 92.69 133 LEU A CA 1
ATOM 1088 C C . LEU A 1 133 ? 7.151 -3.756 -19.960 1.00 92.69 133 LEU A C 1
ATOM 1090 O O . LEU A 1 133 ? 6.118 -3.922 -20.603 1.00 92.69 133 LEU A O 1
ATOM 1094 N N . ASN A 1 134 ? 8.282 -3.370 -20.551 1.00 93.56 134 ASN A N 1
ATOM 1095 C CA . ASN A 1 134 ? 8.353 -3.046 -21.966 1.00 93.56 134 ASN A CA 1
ATOM 1096 C C . ASN A 1 134 ? 8.254 -4.308 -22.846 1.00 93.56 134 ASN A C 1
ATOM 1098 O O . ASN A 1 134 ? 9.176 -5.125 -22.898 1.00 93.56 134 ASN A O 1
ATOM 1102 N N . TRP A 1 135 ? 7.158 -4.431 -23.598 1.00 93.31 135 TRP A N 1
ATOM 1103 C CA . TRP A 1 135 ? 6.937 -5.536 -24.542 1.00 93.31 135 TRP A CA 1
ATOM 1104 C C . TRP A 1 135 ? 7.823 -5.495 -25.794 1.00 93.31 135 TRP A C 1
ATOM 1106 O O . TRP A 1 135 ? 7.971 -6.509 -26.470 1.00 93.31 135 TRP A O 1
ATOM 1116 N N . GLN A 1 136 ? 8.472 -4.367 -26.086 1.00 92.00 136 GLN A N 1
ATOM 1117 C CA . GLN A 1 136 ? 9.465 -4.272 -27.162 1.00 92.00 136 GLN A CA 1
ATOM 1118 C C . GLN A 1 136 ? 10.744 -5.069 -26.851 1.00 92.00 136 GLN A C 1
ATOM 1120 O O . GLN A 1 136 ? 11.505 -5.364 -27.765 1.00 92.00 136 GLN A O 1
ATOM 1125 N N . GLN A 1 137 ? 10.985 -5.441 -25.586 1.00 90.94 137 GLN A N 1
ATOM 1126 C CA . GLN A 1 137 ? 12.123 -6.289 -25.194 1.00 90.94 137 GLN A CA 1
ATOM 1127 C C . GLN A 1 137 ? 11.901 -7.780 -25.506 1.00 90.94 137 GLN A C 1
ATOM 1129 O O . GLN A 1 137 ? 12.829 -8.576 -25.370 1.00 90.94 137 GLN A O 1
ATOM 1134 N N . GLY A 1 138 ? 10.696 -8.162 -25.941 1.00 92.69 138 GLY A N 1
ATOM 1135 C CA . GLY A 1 138 ? 10.333 -9.532 -26.295 1.00 92.69 138 GLY A CA 1
ATOM 1136 C C . GLY A 1 138 ? 9.256 -10.132 -25.390 1.00 92.69 138 GLY A C 1
ATOM 1137 O O . GLY A 1 138 ? 8.799 -9.531 -24.419 1.00 92.69 138 GLY A O 1
ATOM 1138 N N . SER A 1 139 ? 8.839 -11.357 -25.713 1.00 88.81 139 SER A N 1
ATOM 1139 C CA . SER A 1 139 ? 7.767 -12.069 -25.000 1.00 88.81 139 SER A CA 1
ATOM 1140 C C . SER A 1 139 ? 8.134 -12.474 -23.568 1.00 88.81 139 SER A C 1
ATOM 1142 O O . SER A 1 139 ? 7.243 -12.705 -22.750 1.00 88.81 139 SER A O 1
ATOM 1144 N N . SER A 1 140 ? 9.426 -12.509 -23.224 1.00 89.75 140 SER A N 1
ATOM 1145 C CA . SER A 1 140 ? 9.905 -12.773 -21.861 1.00 89.75 140 SER A CA 1
ATOM 1146 C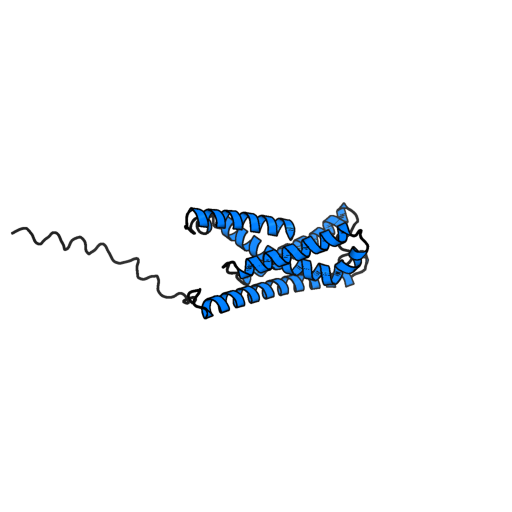 C . SER A 1 140 ? 9.439 -11.716 -20.852 1.00 89.75 140 SER A C 1
ATOM 1148 O O . SER A 1 140 ? 9.311 -12.028 -19.668 1.00 89.75 140 SER A O 1
ATOM 1150 N N . THR A 1 141 ? 9.086 -10.506 -21.303 1.00 92.81 141 THR A N 1
ATOM 1151 C CA . THR A 1 141 ? 8.516 -9.440 -20.462 1.00 92.81 141 THR A CA 1
ATOM 1152 C C . THR A 1 141 ? 7.238 -9.883 -19.744 1.00 92.81 141 THR A C 1
ATOM 1154 O O . THR A 1 141 ? 6.987 -9.449 -18.619 1.00 92.81 141 THR A O 1
ATOM 1157 N N . ALA A 1 142 ? 6.456 -10.803 -20.323 1.00 93.00 142 ALA A N 1
ATOM 1158 C CA . ALA A 1 142 ? 5.245 -11.333 -19.692 1.00 93.00 142 ALA A CA 1
ATOM 1159 C C . ALA A 1 142 ? 5.505 -11.919 -18.289 1.00 93.00 142 ALA A C 1
ATOM 1161 O O . ALA A 1 142 ? 4.645 -11.820 -17.414 1.00 93.00 142 ALA A O 1
ATOM 1162 N N . ILE A 1 143 ? 6.707 -12.453 -18.036 1.00 94.44 143 ILE A N 1
ATOM 1163 C CA . ILE A 1 143 ? 7.104 -12.998 -16.729 1.00 94.44 143 ILE A CA 1
ATOM 1164 C C . ILE A 1 143 ? 7.005 -11.930 -15.631 1.00 94.44 143 ILE A C 1
ATOM 1166 O O . ILE A 1 143 ? 6.563 -12.236 -14.525 1.00 94.44 143 ILE A O 1
ATOM 1170 N N . TRP A 1 144 ? 7.342 -10.671 -15.926 1.00 93.62 144 TRP A N 1
ATOM 1171 C CA . TRP A 1 144 ? 7.285 -9.587 -14.942 1.00 93.62 144 TRP A CA 1
ATOM 1172 C C . TRP A 1 144 ? 5.861 -9.263 -14.487 1.00 93.62 144 TRP A C 1
ATOM 1174 O O . TRP A 1 144 ? 5.654 -8.946 -13.316 1.00 93.62 144 TRP A O 1
ATOM 1184 N N . TYR A 1 145 ? 4.870 -9.407 -15.368 1.00 94.31 145 TYR A N 1
ATOM 1185 C CA . TYR A 1 145 ? 3.462 -9.212 -15.013 1.00 94.31 145 TYR A CA 1
ATOM 1186 C C . TYR A 1 145 ? 3.005 -10.257 -13.989 1.00 94.31 145 TYR A C 1
ATOM 1188 O O . TYR A 1 145 ? 2.408 -9.909 -12.968 1.00 94.31 145 TYR A O 1
ATOM 1196 N N . PHE A 1 146 ? 3.350 -11.528 -14.217 1.00 95.00 146 PHE A N 1
ATOM 1197 C CA . PHE A 1 146 ? 3.062 -12.605 -13.268 1.00 95.00 146 PHE A CA 1
ATOM 1198 C C . PHE A 1 146 ? 3.859 -12.454 -11.973 1.00 95.00 146 PHE A C 1
ATOM 1200 O O . PHE A 1 146 ? 3.291 -12.590 -10.891 1.00 95.00 146 PHE A O 1
ATOM 1207 N N . ALA A 1 147 ? 5.148 -12.117 -12.058 1.00 94.62 147 ALA A N 1
ATOM 1208 C CA . ALA A 1 147 ? 6.000 -11.926 -10.890 1.00 94.62 147 ALA A CA 1
ATOM 1209 C C . ALA A 1 147 ? 5.447 -10.838 -9.957 1.00 94.62 147 ALA A C 1
ATOM 1211 O O . ALA A 1 147 ? 5.315 -11.064 -8.755 1.00 94.62 147 ALA A O 1
ATOM 1212 N N . VAL A 1 148 ? 5.047 -9.682 -10.496 1.00 94.50 148 VAL A N 1
ATOM 1213 C CA . VAL A 1 148 ? 4.483 -8.592 -9.685 1.00 94.50 148 VAL A CA 1
ATOM 1214 C C . VAL A 1 148 ? 3.096 -8.949 -9.133 1.00 94.50 148 VAL A C 1
ATOM 1216 O O . VAL A 1 148 ? 2.791 -8.597 -7.991 1.00 94.50 148 VAL A O 1
ATOM 1219 N N . ALA A 1 149 ? 2.271 -9.691 -9.879 1.00 95.88 149 ALA A N 1
ATOM 1220 C CA . ALA A 1 149 ? 0.996 -10.197 -9.366 1.00 95.88 149 ALA A CA 1
ATOM 1221 C C . ALA A 1 149 ? 1.197 -11.173 -8.191 1.00 95.88 149 ALA A C 1
ATOM 1223 O O . ALA A 1 149 ? 0.513 -11.059 -7.173 1.00 95.88 149 ALA A O 1
ATOM 1224 N N . ILE A 1 150 ? 2.181 -12.072 -8.282 1.00 96.88 150 ILE A N 1
ATOM 1225 C CA . ILE A 1 150 ? 2.557 -12.985 -7.193 1.00 96.88 150 ILE A CA 1
ATOM 1226 C C . ILE A 1 150 ? 3.058 -12.193 -5.983 1.00 96.88 150 ILE A C 1
ATOM 1228 O O . ILE A 1 150 ? 2.588 -12.431 -4.872 1.00 96.88 150 ILE A O 1
ATOM 1232 N N . ILE A 1 151 ? 3.945 -11.211 -6.182 1.00 96.69 151 ILE A N 1
ATOM 1233 C CA . ILE A 1 151 ? 4.423 -10.328 -5.104 1.00 96.69 151 ILE A CA 1
ATOM 1234 C C . ILE A 1 151 ? 3.246 -9.617 -4.427 1.00 96.69 151 ILE A C 1
ATOM 1236 O O . ILE A 1 151 ? 3.231 -9.511 -3.204 1.00 96.69 151 ILE A O 1
ATOM 1240 N N . CYS A 1 152 ? 2.242 -9.171 -5.187 1.00 97.38 152 CYS A N 1
ATOM 1241 C CA . CYS A 1 152 ? 1.030 -8.554 -4.645 1.00 97.38 152 CYS A CA 1
ATOM 1242 C C . CYS A 1 152 ? 0.261 -9.502 -3.713 1.00 97.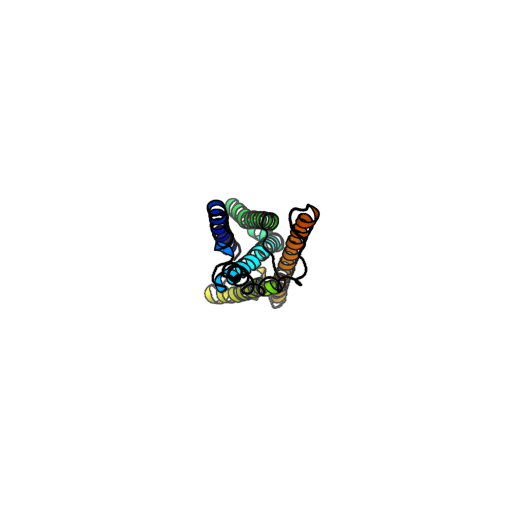38 152 CYS A C 1
ATOM 1244 O O . CYS A 1 152 ? -0.063 -9.135 -2.583 1.00 97.38 152 CYS A O 1
ATOM 1246 N N . VAL A 1 153 ? 0.024 -10.739 -4.154 1.00 97.94 153 VAL A N 1
ATOM 1247 C CA . VAL A 1 153 ? -0.674 -11.755 -3.353 1.00 97.94 153 VAL A CA 1
ATOM 1248 C C . VAL A 1 153 ? 0.131 -12.117 -2.105 1.00 97.94 153 VAL A C 1
ATOM 1250 O O . VAL A 1 153 ? -0.410 -12.118 -1.000 1.00 97.94 153 VAL A O 1
ATOM 1253 N N . VAL A 1 154 ? 1.433 -12.365 -2.252 1.00 98.06 154 VAL A N 1
ATOM 1254 C CA . VAL A 1 154 ? 2.326 -12.680 -1.127 1.00 98.06 154 VAL A CA 1
ATOM 1255 C C . VAL A 1 154 ? 2.361 -11.529 -0.122 1.00 98.06 154 VAL A C 1
ATOM 1257 O O . VAL A 1 154 ? 2.217 -11.765 1.075 1.00 98.06 154 VAL A O 1
ATOM 1260 N N . ALA A 1 155 ? 2.474 -10.283 -0.585 1.00 97.06 155 ALA A N 1
ATOM 1261 C CA . ALA A 1 155 ? 2.440 -9.100 0.270 1.00 97.06 155 ALA A CA 1
ATOM 1262 C C . ALA A 1 155 ? 1.131 -8.993 1.067 1.00 97.06 155 ALA A C 1
ATOM 1264 O O . ALA A 1 155 ? 1.164 -8.676 2.256 1.00 97.06 155 ALA A O 1
ATOM 1265 N N . PHE A 1 156 ? -0.012 -9.305 0.450 1.00 97.69 156 PHE A N 1
ATOM 1266 C CA . PHE A 1 156 ? -1.293 -9.348 1.155 1.00 97.69 156 PHE A CA 1
ATOM 1267 C C . PHE A 1 156 ? -1.296 -10.419 2.257 1.00 97.69 156 PHE A C 1
ATOM 1269 O O . PHE A 1 156 ? -1.692 -10.140 3.386 1.00 97.69 156 PHE A O 1
ATOM 1276 N N . PHE A 1 157 ? -0.810 -11.632 1.982 1.00 97.94 157 PHE A N 1
ATOM 1277 C CA . PHE A 1 157 ? -0.756 -12.687 3.003 1.00 97.94 157 PHE A CA 1
ATOM 1278 C C . PHE A 1 157 ? 0.253 -12.397 4.118 1.00 97.94 157 PHE A C 1
ATOM 1280 O O . PHE A 1 157 ? -0.016 -12.724 5.274 1.00 97.94 157 PHE A O 1
ATOM 1287 N N . ILE A 1 158 ? 1.363 -11.719 3.814 1.00 96.88 158 ILE A N 1
ATOM 1288 C CA . ILE A 1 158 ? 2.271 -11.184 4.837 1.00 96.88 158 ILE A CA 1
ATOM 1289 C C . ILE A 1 158 ? 1.511 -10.219 5.752 1.00 96.88 158 ILE A C 1
ATOM 1291 O O . ILE A 1 158 ? 1.630 -10.318 6.971 1.00 96.88 158 ILE A O 1
ATOM 1295 N N . GLN A 1 159 ? 0.672 -9.338 5.201 1.00 96.19 159 GLN A N 1
ATOM 1296 C CA . GLN A 1 159 ? -0.160 -8.455 6.020 1.00 96.19 159 GLN A CA 1
ATOM 1297 C C . GLN A 1 159 ? -1.148 -9.227 6.885 1.00 96.19 159 GLN A C 1
ATOM 1299 O O . GLN A 1 159 ? -1.256 -8.941 8.076 1.00 96.19 159 GLN A O 1
ATOM 1304 N N . VAL A 1 160 ? -1.833 -10.229 6.332 1.00 96.00 160 VAL A N 1
ATOM 1305 C CA . VAL A 1 160 ? -2.727 -11.100 7.113 1.00 96.00 160 VAL A CA 1
ATOM 1306 C C . VAL A 1 160 ? -1.972 -11.741 8.284 1.00 96.00 160 VAL A C 1
ATOM 1308 O O . VAL A 1 160 ? -2.483 -11.751 9.404 1.00 96.00 160 VAL A O 1
ATOM 1311 N N . LEU A 1 161 ? -0.739 -12.206 8.061 1.00 95.69 161 LEU A N 1
ATOM 1312 C CA . LEU A 1 161 ? 0.105 -12.776 9.111 1.00 95.69 161 LEU A CA 1
ATOM 1313 C C . LEU A 1 161 ? 0.487 -11.740 10.180 1.00 95.69 161 LEU A C 1
ATOM 1315 O O . LEU A 1 161 ? 0.419 -12.047 11.369 1.00 95.69 161 LEU A O 1
ATOM 1319 N N . ILE A 1 162 ? 0.839 -10.513 9.784 1.00 95.44 162 ILE A N 1
ATOM 1320 C CA . ILE A 1 162 ? 1.138 -9.417 10.721 1.00 95.44 162 ILE A CA 1
ATOM 1321 C C . ILE A 1 162 ? -0.091 -9.102 11.586 1.00 95.44 162 ILE A C 1
ATOM 1323 O O . ILE A 1 162 ? 0.037 -8.983 12.805 1.00 95.44 162 ILE A O 1
ATOM 1327 N N . HIS A 1 163 ? -1.284 -9.027 10.989 1.00 95.25 163 HIS A N 1
ATOM 1328 C CA . HIS A 1 163 ? -2.534 -8.799 11.724 1.00 95.25 163 HIS A CA 1
ATOM 1329 C C . HIS A 1 163 ? -2.818 -9.936 12.706 1.00 95.25 163 HIS A C 1
ATOM 1331 O O . HIS A 1 163 ? -3.125 -9.690 13.873 1.00 95.25 163 HIS A O 1
ATOM 1337 N N . TRP A 1 164 ? -2.658 -11.182 12.258 1.00 93.69 164 TRP A N 1
ATOM 1338 C CA . TRP A 1 164 ? -2.826 -12.351 13.113 1.00 93.69 164 TRP A CA 1
ATOM 1339 C C . TRP A 1 164 ? -1.843 -12.344 14.290 1.00 93.69 164 TRP A C 1
ATOM 1341 O O . TRP A 1 164 ? -2.257 -12.568 15.428 1.00 93.69 164 TRP A O 1
ATOM 1351 N N . GLY A 1 165 ? -0.570 -12.028 14.040 1.00 94.06 165 GLY A N 1
ATOM 1352 C CA . GLY A 1 165 ? 0.466 -11.927 15.067 1.00 94.06 165 GLY A CA 1
ATOM 1353 C C . GLY A 1 165 ? 0.179 -10.816 16.079 1.00 94.06 165 GLY A C 1
ATOM 1354 O O . GLY A 1 165 ? 0.233 -11.053 17.287 1.00 94.06 165 GLY A O 1
ATOM 1355 N N . ARG A 1 166 ? -0.208 -9.625 15.605 1.00 93.88 166 ARG A N 1
ATOM 1356 C CA . ARG A 1 166 ? -0.643 -8.501 16.452 1.00 93.88 166 ARG A CA 1
ATOM 1357 C C . ARG A 1 166 ? -1.802 -8.908 17.359 1.00 93.88 166 ARG A C 1
ATOM 1359 O O . ARG A 1 166 ? -1.756 -8.670 18.568 1.00 93.88 166 ARG A O 1
ATOM 1366 N N . ASP A 1 167 ? -2.828 -9.531 16.790 1.00 91.56 167 ASP A N 1
ATOM 1367 C CA . ASP A 1 167 ? -4.027 -9.918 17.531 1.00 91.56 167 ASP A CA 1
ATOM 1368 C C . ASP A 1 167 ? -3.738 -11.073 18.502 1.00 91.56 167 ASP A C 1
ATOM 1370 O O . ASP A 1 167 ? -4.285 -11.112 19.604 1.00 91.56 167 ASP A O 1
ATOM 1374 N N . TYR A 1 168 ? -2.839 -11.990 18.141 1.00 90.56 168 TYR A N 1
ATOM 1375 C CA . TYR A 1 168 ? -2.362 -13.050 19.029 1.00 90.56 168 TYR A CA 1
ATOM 1376 C C . TYR A 1 168 ? -1.640 -12.484 20.259 1.00 90.56 168 TYR A C 1
ATOM 1378 O O . TYR A 1 168 ? -1.950 -12.874 21.387 1.00 90.56 168 TYR A O 1
ATOM 1386 N N . ILE A 1 169 ? -0.737 -11.516 20.069 1.00 91.56 169 ILE A N 1
ATOM 1387 C CA . ILE A 1 169 ? -0.038 -10.838 21.173 1.00 91.56 169 ILE A CA 1
ATOM 1388 C C . ILE A 1 169 ? -1.035 -10.080 22.061 1.00 91.56 169 ILE A C 1
ATOM 1390 O O . ILE A 1 169 ? -0.938 -10.131 23.290 1.00 91.56 169 ILE A O 1
ATOM 1394 N N . ALA A 1 170 ? -2.022 -9.408 21.463 1.00 89.25 170 ALA A N 1
ATOM 1395 C CA . ALA A 1 170 ? -3.057 -8.687 22.202 1.00 89.25 170 ALA A CA 1
ATOM 1396 C C . ALA A 1 170 ? -3.891 -9.609 23.108 1.00 89.25 170 ALA A C 1
ATOM 1398 O O . ALA A 1 170 ? -4.108 -9.272 24.272 1.00 89.25 170 ALA A O 1
ATOM 1399 N N . ARG A 1 171 ? -4.291 -10.786 22.609 1.00 88.19 171 ARG A N 1
ATOM 1400 C CA . ARG A 1 171 ? -5.012 -11.794 23.405 1.00 88.19 171 ARG A CA 1
ATOM 1401 C C . ARG A 1 171 ? -4.146 -12.354 24.530 1.00 88.19 171 ARG A C 1
ATOM 1403 O O . ARG A 1 171 ? -4.576 -12.398 25.675 1.00 88.19 171 ARG A O 1
ATOM 1410 N N . LYS A 1 172 ? -2.890 -12.711 24.236 1.00 88.81 172 LYS A N 1
ATOM 1411 C CA . LYS A 1 172 ? -1.964 -13.267 25.240 1.00 88.81 172 LYS A CA 1
ATOM 1412 C C . LYS A 1 172 ? -1.654 -12.285 26.376 1.00 88.81 172 LYS A C 1
ATOM 1414 O O . LYS A 1 172 ? -1.388 -12.705 27.494 1.00 88.81 172 LYS A O 1
ATOM 1419 N N . THR A 1 173 ? -1.677 -10.984 26.093 1.00 89.50 173 THR A N 1
ATOM 1420 C CA . THR A 1 173 ? -1.422 -9.925 27.084 1.00 89.50 173 THR A CA 1
ATOM 1421 C C . THR A 1 173 ? -2.674 -9.478 27.846 1.00 89.50 173 THR A C 1
ATOM 1423 O O . THR A 1 173 ? -2.588 -8.528 28.620 1.00 89.50 173 THR A O 1
ATOM 1426 N N . GLY A 1 174 ? -3.829 -10.126 27.634 1.00 81.88 174 GLY A N 1
ATOM 1427 C CA . GLY A 1 174 ? -5.095 -9.777 28.290 1.00 81.88 174 GLY A CA 1
ATOM 1428 C C . GLY A 1 174 ? -5.677 -8.431 27.846 1.00 81.88 174 GLY A C 1
ATOM 1429 O O . GLY A 1 174 ? -6.535 -7.878 28.521 1.00 81.88 174 GLY A O 1
ATOM 1430 N N . LYS A 1 175 ? -5.197 -7.872 26.726 1.00 76.25 175 LYS A N 1
ATOM 1431 C CA . LYS A 1 175 ? -5.632 -6.571 26.180 1.00 76.25 175 LYS A CA 1
ATOM 1432 C C . LYS A 1 175 ? -6.706 -6.704 25.093 1.00 76.25 175 LYS A C 1
ATOM 1434 O O . LYS A 1 175 ? -7.006 -5.722 24.411 1.00 76.25 175 LYS A O 1
ATOM 1439 N N . ALA A 1 176 ? -7.202 -7.916 24.858 1.00 71.31 176 ALA A N 1
ATOM 1440 C CA . ALA A 1 176 ? -8.276 -8.214 23.922 1.00 71.31 176 ALA A CA 1
ATOM 1441 C C . ALA A 1 176 ? -9.002 -9.485 24.367 1.00 71.31 176 ALA A C 1
ATOM 1443 O O . ALA A 1 176 ? -8.341 -10.492 24.633 1.00 71.31 176 ALA A O 1
ATOM 1444 N N . ASP A 1 177 ? -10.332 -9.438 24.392 1.00 60.34 177 ASP A N 1
ATOM 1445 C CA . ASP A 1 177 ? -11.160 -10.610 24.658 1.00 60.34 177 ASP A CA 1
ATOM 1446 C C . ASP A 1 177 ? -10.972 -11.654 23.548 1.00 60.34 177 ASP A C 1
ATOM 1448 O O . ASP A 1 177 ? -10.766 -11.330 22.367 1.00 60.34 177 ASP A O 1
ATOM 1452 N N . SER A 1 178 ? -10.971 -12.930 23.934 1.00 53.06 178 SER A N 1
ATOM 1453 C CA . SER A 1 178 ? -10.922 -14.038 22.981 1.00 53.06 178 SER A CA 1
ATOM 1454 C C . SER A 1 178 ? -12.142 -13.962 22.060 1.00 53.06 178 SER A C 1
ATOM 1456 O O . SER A 1 178 ? -13.220 -13.609 22.528 1.00 53.06 178 SER A O 1
ATOM 1458 N N . PRO A 1 179 ? -12.014 -14.274 20.757 1.00 50.66 179 PRO A N 1
ATOM 1459 C CA . PRO A 1 179 ? -13.184 -14.382 19.906 1.00 50.66 179 PRO A CA 1
ATOM 1460 C C . PRO A 1 179 ? -13.966 -15.607 20.382 1.00 50.66 179 PRO A C 1
ATOM 1462 O O . PRO A 1 179 ? -13.612 -16.732 20.030 1.00 50.66 179 P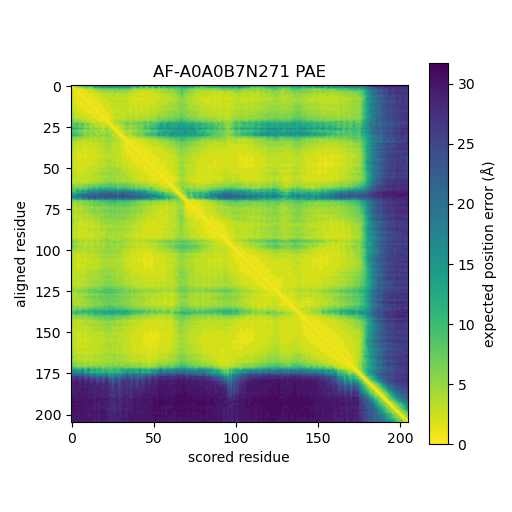RO A O 1
ATOM 1465 N N . GLU A 1 180 ? -14.982 -15.403 21.216 1.00 44.81 180 GLU A N 1
ATOM 1466 C CA . GLU A 1 180 ? -16.011 -16.415 21.398 1.00 44.81 180 GLU A CA 1
ATOM 1467 C C . GLU A 1 180 ? -16.610 -16.683 20.018 1.00 44.81 180 GLU A C 1
ATOM 1469 O O . GLU A 1 180 ? -17.107 -15.797 19.319 1.00 44.81 180 GLU A O 1
ATOM 1474 N N . ILE A 1 181 ? -16.408 -17.919 19.574 1.00 41.56 181 ILE A N 1
ATOM 1475 C CA . ILE A 1 181 ? -17.054 -18.499 18.410 1.00 41.56 181 ILE A CA 1
ATOM 1476 C C . ILE A 1 181 ? -18.552 -18.391 18.686 1.00 41.56 181 ILE A C 1
ATOM 1478 O O . ILE A 1 181 ? -19.019 -18.894 19.702 1.00 41.56 181 ILE A O 1
ATOM 1482 N N . GLY A 1 182 ? -19.261 -17.667 17.821 1.00 40.66 182 GLY A N 1
ATOM 1483 C CA . GLY A 1 182 ? -20.664 -17.337 18.011 1.00 40.66 182 GLY A CA 1
ATOM 1484 C C . GLY A 1 182 ? -21.532 -18.568 18.226 1.00 40.66 182 GLY A C 1
ATOM 1485 O O . GLY A 1 182 ? -21.738 -19.334 17.295 1.00 40.66 182 GLY A O 1
ATOM 1486 N N . GLU A 1 183 ? -22.053 -18.702 19.439 1.00 41.31 183 GLU A N 1
ATOM 1487 C CA . GLU A 1 183 ? -23.282 -19.411 19.777 1.00 41.31 183 GLU A CA 1
ATOM 1488 C C . GLU A 1 183 ? -23.637 -19.014 21.216 1.00 41.31 183 GLU A C 1
ATOM 1490 O O . GLU A 1 183 ? -22.920 -19.404 22.135 1.00 41.31 183 GLU A O 1
ATOM 1495 N N . LYS A 1 184 ? -24.706 -18.213 21.369 1.00 34.50 184 LYS A N 1
ATOM 1496 C CA . LYS A 1 184 ? -25.378 -17.714 22.598 1.00 34.50 184 LYS A CA 1
ATOM 1497 C C . LYS A 1 184 ? -25.429 -16.187 22.677 1.00 34.50 184 LYS A C 1
ATOM 1499 O O . LYS A 1 184 ? -24.851 -15.587 23.566 1.00 34.50 184 LYS A O 1
ATOM 1504 N N . ASP A 1 185 ? -26.154 -15.570 21.750 1.00 37.06 185 ASP A N 1
ATOM 1505 C CA . ASP A 1 185 ? -26.696 -14.222 21.991 1.00 37.06 185 ASP A CA 1
ATOM 1506 C C . ASP A 1 185 ? -28.085 -14.059 21.341 1.00 37.06 185 ASP A C 1
ATOM 1508 O O . ASP A 1 185 ? -28.471 -12.988 20.887 1.00 37.06 185 ASP A O 1
ATOM 1512 N N . ASN A 1 186 ? -28.836 -15.168 21.263 1.00 36.53 186 ASN A N 1
ATOM 1513 C CA . ASN A 1 186 ? -30.201 -15.218 20.725 1.00 36.53 186 ASN A CA 1
ATOM 1514 C C . ASN A 1 186 ? -31.275 -15.498 21.794 1.00 36.53 186 ASN A C 1
ATOM 1516 O O . ASN A 1 186 ? -32.420 -15.714 21.418 1.00 36.53 186 ASN A O 1
ATOM 1520 N N . ASP A 1 187 ? -30.947 -15.469 23.092 1.00 36.91 187 ASP A N 1
ATOM 1521 C CA . ASP A 1 187 ? -31.918 -15.818 24.149 1.00 36.91 187 ASP A CA 1
ATOM 1522 C C . ASP A 1 187 ? -32.394 -14.632 25.012 1.00 36.91 187 ASP A C 1
ATOM 1524 O O . ASP A 1 187 ? -33.324 -14.797 25.796 1.00 36.91 187 ASP A O 1
ATOM 1528 N N . ASP A 1 188 ? -31.867 -13.414 24.828 1.00 36.91 188 ASP A N 1
ATOM 1529 C CA . ASP A 1 188 ? -32.178 -12.291 25.736 1.00 36.91 188 ASP A CA 1
ATOM 1530 C C . ASP A 1 188 ? -33.141 -11.225 25.167 1.00 36.91 188 ASP A C 1
ATOM 1532 O O . ASP A 1 188 ? -33.371 -10.198 25.808 1.00 36.91 188 ASP A O 1
ATOM 1536 N N . TYR A 1 189 ? -33.767 -11.450 24.000 1.00 36.22 189 TYR A N 1
ATOM 1537 C CA . TYR A 1 189 ? -34.765 -10.508 23.448 1.00 36.22 189 TYR A CA 1
ATOM 1538 C C . TYR A 1 189 ? -36.229 -10.972 23.534 1.00 36.22 189 TYR A C 1
ATOM 1540 O O . TYR A 1 189 ? -37.135 -10.219 23.182 1.00 36.22 189 TYR A O 1
ATOM 1548 N N . GLU A 1 190 ? -36.512 -12.162 24.064 1.00 36.00 190 GLU A N 1
ATOM 1549 C CA . GLU A 1 190 ? -37.883 -12.679 24.133 1.00 36.00 190 GLU A CA 1
ATOM 1550 C C . GLU A 1 190 ? -38.200 -13.250 25.521 1.00 36.00 190 GLU A C 1
ATOM 1552 O O . GLU A 1 190 ? -38.262 -14.452 25.723 1.00 36.00 190 GLU A O 1
ATOM 1557 N N . THR A 1 191 ? -38.380 -12.380 26.523 1.00 37.53 191 THR A N 1
ATOM 1558 C CA . THR A 1 191 ? -39.298 -12.608 27.666 1.00 37.53 191 THR A CA 1
ATOM 1559 C C . THR A 1 191 ? -39.375 -11.382 28.586 1.00 37.53 191 THR A C 1
ATOM 1561 O O . THR A 1 191 ? -38.778 -11.343 29.655 1.00 37.53 191 THR A O 1
ATOM 1564 N N . SER A 1 192 ? -40.184 -10.379 28.223 1.00 38.78 192 SER A N 1
ATOM 1565 C CA . SER A 1 192 ? -41.023 -9.664 29.206 1.00 38.78 192 SER A CA 1
ATOM 1566 C C . SER A 1 192 ? -42.040 -8.745 28.517 1.00 38.78 192 SER A C 1
ATOM 1568 O O . SER A 1 192 ? -41.704 -7.641 28.091 1.00 38.78 192 SER A O 1
ATOM 1570 N N . PRO A 1 193 ? -43.311 -9.175 28.460 1.00 34.25 193 PRO A N 1
ATOM 1571 C CA . PRO A 1 193 ? -44.387 -8.285 28.897 1.00 34.25 193 PRO A CA 1
ATOM 1572 C C . PRO A 1 193 ? -45.303 -8.913 29.962 1.00 34.25 193 PRO A C 1
ATOM 1574 O O . PRO A 1 193 ? -46.234 -8.268 30.427 1.00 34.25 193 PRO A O 1
ATOM 1577 N N . ALA A 1 194 ? -45.038 -10.141 30.419 1.00 42.34 194 ALA A N 1
ATOM 1578 C CA . ALA A 1 194 ? -45.960 -10.869 31.301 1.00 42.34 194 ALA A CA 1
ATOM 1579 C C . ALA A 1 194 ? -45.820 -10.567 32.812 1.00 42.34 194 ALA A C 1
ATOM 1581 O O . ALA A 1 194 ? -46.523 -11.169 33.619 1.00 42.34 194 ALA A O 1
ATOM 1582 N N . LYS A 1 195 ? -44.934 -9.651 33.234 1.00 41.56 195 LYS A N 1
ATOM 1583 C CA . LYS A 1 195 ? -44.705 -9.353 34.667 1.00 41.56 195 LYS A CA 1
ATOM 1584 C C . LYS A 1 195 ? -45.231 -8.002 35.161 1.00 41.56 195 LYS A C 1
ATOM 1586 O O . LYS A 1 195 ? -45.007 -7.672 36.321 1.00 41.56 195 LYS A O 1
ATOM 1591 N N . LEU A 1 196 ? -45.963 -7.254 34.333 1.00 39.41 196 LEU A N 1
ATOM 1592 C CA . LEU A 1 196 ? -46.579 -5.981 34.741 1.00 39.41 196 LEU A CA 1
ATOM 1593 C C . LEU A 1 196 ? -48.061 -6.088 35.139 1.00 39.41 196 LEU A C 1
ATOM 1595 O O . LEU A 1 196 ? -48.581 -5.148 35.729 1.00 39.41 196 LEU A O 1
ATOM 1599 N N . GLU A 1 197 ? -48.722 -7.232 34.933 1.00 43.44 197 GLU A N 1
ATOM 1600 C CA . GLU A 1 197 ? -50.138 -7.403 35.318 1.00 43.44 197 GLU A CA 1
ATOM 1601 C C . GLU A 1 197 ? -50.356 -8.153 36.644 1.00 43.44 197 GLU A C 1
ATOM 1603 O O . GLU A 1 197 ? -51.442 -8.096 37.211 1.00 43.44 197 GLU A O 1
ATOM 1608 N N . ALA A 1 198 ? -49.323 -8.774 37.223 1.00 44.16 198 ALA A N 1
ATOM 1609 C CA . ALA A 1 198 ? -49.446 -9.496 38.498 1.00 44.16 198 ALA A CA 1
ATOM 1610 C C . ALA A 1 198 ? -49.330 -8.598 39.753 1.00 44.16 198 ALA A C 1
ATOM 1612 O O . ALA A 1 198 ? -49.426 -9.089 40.875 1.00 44.16 198 ALA A O 1
ATOM 1613 N N . GLY A 1 199 ? -49.101 -7.290 39.581 1.00 41.28 199 GLY A N 1
ATOM 1614 C CA . GLY A 1 199 ? -48.899 -6.339 40.682 1.00 41.28 199 GLY A CA 1
ATOM 1615 C C . GLY A 1 199 ? -50.121 -5.496 41.062 1.00 41.28 199 GLY A C 1
ATOM 1616 O O . GLY A 1 199 ? -50.031 -4.737 42.021 1.00 41.28 199 GLY A O 1
ATOM 1617 N N . ASN A 1 200 ? -51.240 -5.595 40.332 1.00 42.72 200 ASN A N 1
ATOM 1618 C CA . ASN A 1 200 ? -52.379 -4.675 40.488 1.00 42.72 200 ASN A CA 1
ATOM 1619 C C . ASN A 1 200 ? -53.711 -5.347 40.881 1.00 42.72 200 ASN A C 1
ATOM 1621 O O . ASN A 1 200 ? -54.752 -4.698 40.855 1.00 42.72 200 ASN A O 1
ATOM 1625 N N . SER A 1 201 ? -53.709 -6.631 41.255 1.00 45.09 201 SER A N 1
ATOM 1626 C CA . SER A 1 201 ? -54.934 -7.377 41.599 1.00 45.09 201 SER A CA 1
ATOM 1627 C C . SER A 1 201 ? -55.022 -7.842 43.059 1.00 45.09 201 SER A C 1
ATOM 1629 O O . SER A 1 201 ? -55.863 -8.677 43.370 1.00 45.09 201 SER A O 1
ATOM 1631 N N . SER A 1 202 ? -54.197 -7.321 43.974 1.00 49.62 202 SER A N 1
ATOM 1632 C CA . SER A 1 202 ? -54.216 -7.712 45.398 1.00 49.62 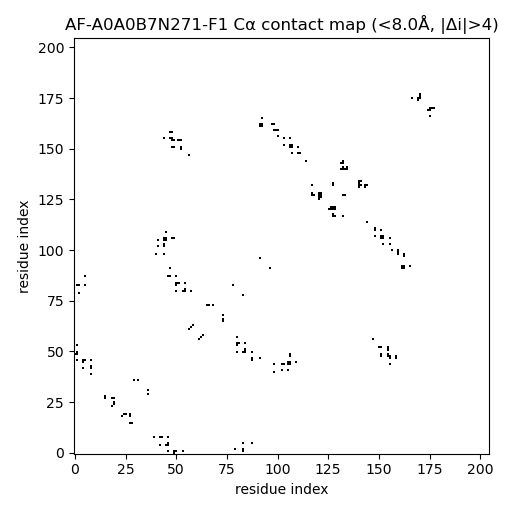202 SER A CA 1
ATOM 1633 C C . SER A 1 202 ? -54.668 -6.616 46.374 1.00 49.62 202 SER A C 1
ATOM 1635 O O . SER A 1 202 ? -54.420 -6.734 47.567 1.00 49.62 202 SER A O 1
ATOM 1637 N N . ASN A 1 203 ? -55.362 -5.573 45.904 1.00 46.00 203 ASN A N 1
ATOM 1638 C CA . ASN A 1 203 ? -55.907 -4.514 46.768 1.00 46.00 203 ASN A CA 1
ATOM 1639 C C . ASN A 1 203 ? -57.337 -4.101 46.379 1.00 46.00 203 ASN A C 1
ATOM 1641 O O . ASN A 1 203 ? -57.592 -2.921 46.174 1.00 46.00 203 ASN A O 1
ATOM 1645 N N . VAL A 1 204 ? -58.282 -5.043 46.290 1.00 43.12 204 VAL A N 1
ATOM 1646 C CA . VAL A 1 204 ? -59.716 -4.756 46.498 1.00 43.12 204 VAL A CA 1
ATOM 1647 C C . VAL A 1 204 ? -60.404 -6.019 47.035 1.00 43.12 204 VAL A C 1
ATOM 1649 O O . VAL A 1 204 ? -60.343 -7.054 46.375 1.00 43.12 204 VAL A O 1
ATOM 1652 N N . ALA A 1 205 ? -61.108 -5.846 48.162 1.00 38.25 205 ALA A N 1
ATOM 1653 C CA . ALA A 1 205 ? -62.016 -6.762 48.875 1.00 38.25 205 ALA A CA 1
ATOM 1654 C C . ALA A 1 205 ? -61.386 -7.771 49.850 1.00 38.25 205 ALA A C 1
ATOM 1656 O O . ALA A 1 205 ? -60.774 -8.766 49.408 1.00 38.25 205 ALA A O 1
#

pLDDT: mean 83.77, std 18.27, range [34.25, 98.06]